Protein AF-A0A522LT23-F1 (afdb_monomer)

Nearest PDB structures (foldseek):
  8smn-assembly1_A  TM=6.274E-01  e=1.155E-09  Xenopus laevis
  8smp-assembly1_A  TM=6.011E-01  e=1.012E-08  Xenopus laevis
  4fix-assembly1_A  TM=5.332E-01  e=3.412E-05  Mycobacterium tuberculosis H37Rv
  6iwr-assembly2_D  TM=5.035E-01  e=6.750E-05  Homo sapiens
  6iwr-assembly3_F-2  TM=4.547E-01  e=3.863E-05  Homo sapiens

Sequence (312 aa):
MDQFDDSTHVCVVIFVARETLETLHQTVTAAVRAAPVGSSIDVLINGNPILADLAFNLLKDENNNKNISIKIWKITLGDKANAWNQHIHNIWSSDSLVFYIDGYVRLHQDAIRNLINTMDAAPDSLAGTGVPSVGRSAPILRNLLLTQGGIHGNLCCIRGVTLSEFRKRQIRLPLGIYRTDSTIGAILSFGLDPLKFSWNPKKFIAIAGNATWETNTKRWWNYDDVNGAIRRVMRQFRGQIENQAIKSHLEILKLAPEKIPPNVSGLIAEWVQRFPEKSNEFVGNNPFLRRAMNELLLEKDWSDAKLPPVLL

Structure (mmCIF, N/CA/C/O backbone):
data_AF-A0A522LT23-F1
#
_entry.id   AF-A0A522LT23-F1
#
loop_
_atom_site.group_PDB
_atom_site.id
_atom_site.type_symbol
_atom_site.label_atom_id
_atom_site.label_alt_id
_atom_site.label_comp_id
_atom_site.label_asym_id
_atom_site.label_entity_id
_atom_site.label_seq_id
_atom_site.pdbx_PDB_ins_code
_atom_site.Cartn_x
_atom_site.Cartn_y
_atom_site.Cartn_z
_atom_site.occupancy
_atom_site.B_iso_or_equiv
_atom_site.auth_seq_id
_atom_site.auth_comp_id
_atom_site.auth_asym_id
_atom_site.auth_atom_id
_atom_site.pdbx_PDB_model_num
ATOM 1 N N . MET A 1 1 ? -29.867 8.815 14.851 1.00 34.25 1 MET A N 1
ATOM 2 C CA . MET A 1 1 ? -29.051 7.870 15.643 1.00 34.25 1 MET A CA 1
ATOM 3 C C . MET A 1 1 ? -29.302 6.555 14.953 1.00 34.25 1 MET A C 1
ATOM 5 O O . MET A 1 1 ? -30.210 5.833 15.331 1.00 34.25 1 MET A O 1
ATOM 9 N N . ASP A 1 2 ? -28.633 6.389 13.816 1.00 37.97 2 ASP A N 1
ATOM 10 C CA . ASP A 1 2 ? -28.982 5.360 12.843 1.00 37.97 2 ASP A CA 1
ATOM 11 C C . ASP A 1 2 ? -28.110 4.148 13.124 1.00 37.97 2 ASP A C 1
ATOM 13 O O . ASP A 1 2 ? -26.890 4.267 13.263 1.00 37.97 2 ASP A O 1
ATOM 17 N N . GLN A 1 3 ? -28.783 3.017 13.308 1.00 34.16 3 GLN A N 1
ATOM 18 C CA . GLN A 1 3 ? -28.191 1.717 13.562 1.00 34.16 3 GLN A CA 1
ATOM 19 C C . GLN A 1 3 ? -27.283 1.359 12.385 1.00 34.16 3 GLN A C 1
ATOM 21 O O . GLN A 1 3 ? -27.755 1.113 11.278 1.00 34.16 3 GLN A O 1
ATOM 26 N N . PHE A 1 4 ? -25.974 1.354 12.631 1.00 43.53 4 PHE A N 1
ATOM 27 C CA . PHE A 1 4 ? -25.074 0.530 11.841 1.00 43.53 4 PHE A CA 1
ATOM 28 C C . PHE A 1 4 ? -25.528 -0.920 12.016 1.00 43.53 4 PHE A C 1
ATOM 30 O O . PHE A 1 4 ? -25.801 -1.338 13.141 1.00 43.53 4 PHE A O 1
ATOM 37 N N . ASP A 1 5 ? -25.644 -1.655 10.913 1.00 42.12 5 ASP A N 1
ATOM 38 C CA . ASP A 1 5 ? -25.833 -3.100 10.965 1.00 42.12 5 ASP A CA 1
ATOM 39 C C . ASP A 1 5 ? -24.656 -3.707 11.747 1.00 42.12 5 ASP A C 1
ATOM 41 O O . ASP A 1 5 ? -23.490 -3.438 11.435 1.00 42.12 5 ASP A O 1
ATOM 45 N N . ASP A 1 6 ? -24.973 -4.484 12.783 1.00 43.78 6 ASP A N 1
ATOM 46 C CA . ASP A 1 6 ? -24.075 -4.999 13.835 1.00 43.78 6 ASP A CA 1
ATOM 47 C C . ASP A 1 6 ? -23.007 -5.983 13.287 1.00 43.78 6 ASP A C 1
ATOM 49 O O . ASP A 1 6 ? -22.258 -6.604 14.037 1.00 43.78 6 ASP A O 1
ATOM 53 N N . SER A 1 7 ? -22.932 -6.153 11.961 1.00 50.56 7 SER A N 1
ATOM 54 C CA . SER A 1 7 ? -22.126 -7.156 11.258 1.00 50.56 7 SER A CA 1
ATOM 55 C C . SER A 1 7 ? -20.934 -6.611 10.460 1.00 50.56 7 SER A C 1
ATOM 57 O O . SER A 1 7 ? -20.137 -7.403 9.949 1.00 50.56 7 SER A O 1
ATOM 59 N N . THR A 1 8 ? -20.776 -5.289 10.299 1.00 64.12 8 THR A N 1
ATOM 60 C CA . THR A 1 8 ? -19.633 -4.740 9.536 1.00 64.12 8 THR A CA 1
ATOM 61 C C . THR A 1 8 ? -18.418 -4.538 10.438 1.00 64.12 8 THR A C 1
ATOM 63 O O . THR A 1 8 ? -18.148 -3.435 10.910 1.00 64.12 8 THR A O 1
ATOM 66 N N . HIS A 1 9 ? -17.650 -5.607 10.654 1.00 86.12 9 HIS A N 1
ATOM 67 C CA . HIS A 1 9 ? -16.344 -5.511 11.306 1.00 86.12 9 HIS A CA 1
ATOM 68 C C . HIS A 1 9 ? -15.337 -4.801 10.396 1.00 86.12 9 HIS A C 1
ATOM 70 O O . HIS A 1 9 ? -14.955 -5.317 9.341 1.00 86.12 9 HIS A O 1
ATOM 76 N N . VAL A 1 10 ? -14.917 -3.609 10.819 1.00 94.06 10 VAL A N 1
ATOM 77 C CA . VAL A 1 10 ? -13.926 -2.790 10.123 1.00 94.06 10 VAL A CA 1
ATOM 78 C C . VAL A 1 10 ? -12.578 -2.858 10.835 1.00 94.06 10 VAL A C 1
ATOM 80 O O . VAL A 1 10 ? -12.502 -2.743 12.058 1.00 94.06 10 VAL A O 1
ATOM 83 N N . CYS A 1 11 ? -11.505 -2.959 10.051 1.00 97.12 11 CYS A N 1
ATOM 84 C CA . CYS A 1 11 ? -10.135 -2.782 10.529 1.00 97.12 11 CYS A CA 1
ATOM 85 C C . CYS A 1 11 ? -9.496 -1.554 9.871 1.00 97.12 11 CYS A C 1
ATOM 87 O O . CYS A 1 11 ? -9.613 -1.366 8.658 1.00 97.12 11 CYS A O 1
ATOM 89 N N . VAL A 1 12 ? -8.807 -0.720 10.651 1.00 97.94 12 VAL A N 1
ATOM 90 C CA . VAL A 1 12 ? -7.966 0.374 10.149 1.00 97.94 12 VAL A CA 1
ATOM 91 C C . VAL A 1 12 ? -6.499 0.025 10.350 1.00 97.94 12 VAL A C 1
ATOM 93 O O . VAL A 1 12 ? -6.022 -0.109 11.470 1.00 97.94 12 VAL A O 1
ATOM 96 N N . VAL A 1 13 ? -5.762 -0.060 9.253 1.00 98.44 13 VAL A N 1
ATOM 97 C CA . VAL A 1 13 ? -4.342 -0.398 9.216 1.00 98.44 13 VAL A CA 1
ATOM 98 C C . VAL A 1 13 ? -3.527 0.868 9.031 1.00 98.44 13 VAL A C 1
ATOM 100 O O . VAL A 1 13 ? -3.718 1.618 8.068 1.00 98.44 13 VAL A O 1
ATOM 103 N N . ILE A 1 14 ? -2.581 1.084 9.936 1.00 98.12 14 ILE A N 1
ATOM 104 C CA . ILE A 1 14 ? -1.715 2.259 9.953 1.00 98.12 14 ILE A CA 1
ATOM 105 C C . ILE A 1 14 ? -0.279 1.803 9.704 1.00 98.12 14 ILE A C 1
ATOM 107 O O . ILE A 1 14 ? 0.316 1.127 10.542 1.00 98.12 14 ILE A O 1
ATOM 111 N N . PHE A 1 15 ? 0.298 2.181 8.560 1.00 97.44 15 PHE A N 1
ATOM 112 C CA . PHE A 1 15 ? 1.700 1.884 8.258 1.00 97.44 15 PHE A CA 1
ATOM 113 C C . PHE A 1 15 ? 2.629 2.939 8.848 1.00 97.44 15 PHE A C 1
ATOM 115 O O . PHE A 1 15 ? 2.575 4.104 8.460 1.00 97.44 15 PHE A O 1
ATOM 122 N N . VAL A 1 16 ? 3.538 2.519 9.724 1.00 95.19 16 VAL A N 1
ATOM 123 C CA . VAL A 1 16 ? 4.455 3.409 10.443 1.00 95.19 16 VAL A CA 1
ATOM 124 C C . VAL A 1 16 ? 5.880 2.895 10.284 1.00 95.19 16 VAL A C 1
ATOM 126 O O . VAL A 1 16 ? 6.131 1.697 10.367 1.00 95.19 16 VAL A O 1
ATOM 129 N N . ALA A 1 17 ? 6.844 3.782 10.073 1.00 91.25 17 ALA A N 1
ATOM 130 C CA . ALA A 1 17 ? 8.256 3.403 10.001 1.00 91.25 17 ALA A CA 1
ATOM 131 C C . ALA A 1 17 ? 9.183 4.414 10.679 1.00 91.25 17 ALA A C 1
ATOM 133 O O . ALA A 1 17 ? 10.194 4.035 11.275 1.00 91.25 17 ALA A O 1
ATOM 134 N N . ARG A 1 18 ? 8.899 5.714 10.537 1.00 90.19 18 ARG A N 1
ATOM 135 C CA . ARG A 1 18 ? 9.822 6.798 10.935 1.00 90.19 18 ARG A CA 1
ATOM 136 C C . ARG A 1 18 ? 9.112 8.023 11.503 1.00 90.19 18 ARG A C 1
ATOM 138 O O . ARG A 1 18 ? 9.748 9.052 11.715 1.00 90.19 18 ARG A O 1
ATOM 145 N N . GLU A 1 19 ? 7.805 7.938 11.680 1.00 92.06 19 GLU A N 1
ATOM 146 C CA . GLU A 1 19 ? 6.977 8.995 12.226 1.00 92.06 19 GLU A CA 1
ATOM 147 C C . GLU A 1 19 ? 7.346 9.257 13.690 1.00 92.06 19 GLU A C 1
ATOM 149 O O . GLU A 1 19 ? 7.757 8.354 14.421 1.00 92.06 19 GLU A O 1
ATOM 154 N N . THR A 1 20 ? 7.215 10.513 14.120 1.00 93.38 20 THR A N 1
ATOM 155 C CA . THR A 1 20 ? 7.390 10.866 15.533 1.00 93.38 20 THR A CA 1
ATOM 156 C C . THR A 1 20 ? 6.251 10.279 16.364 1.00 93.38 20 THR A C 1
ATOM 158 O O . THR A 1 20 ? 5.149 10.084 15.848 1.00 93.38 20 THR A O 1
ATOM 161 N N . LEU A 1 21 ? 6.478 10.064 17.664 1.00 94.56 21 LEU A N 1
ATOM 162 C CA . LEU A 1 21 ? 5.423 9.597 18.574 1.00 94.56 21 LEU A CA 1
ATOM 163 C C . LEU A 1 21 ? 4.208 10.528 18.581 1.00 94.56 21 LEU A C 1
ATOM 165 O O . LEU A 1 21 ? 3.079 10.056 18.586 1.00 94.56 21 LEU A O 1
ATOM 169 N N . GLU A 1 22 ? 4.427 11.841 18.497 1.00 94.50 22 GLU A N 1
ATOM 170 C CA . GLU A 1 22 ? 3.342 12.818 18.382 1.00 94.50 22 GLU A CA 1
ATOM 171 C C . GLU A 1 22 ? 2.519 12.613 17.100 1.00 94.50 22 GLU A C 1
ATOM 173 O O . GLU A 1 22 ? 1.290 12.587 17.144 1.00 94.50 22 GLU A O 1
ATOM 178 N N . THR A 1 23 ? 3.186 12.427 15.955 1.00 94.56 23 THR A N 1
ATOM 179 C CA . THR A 1 23 ? 2.509 12.198 14.668 1.00 94.56 23 THR A CA 1
ATOM 180 C C . THR A 1 23 ? 1.729 10.886 14.687 1.00 94.56 23 THR A C 1
ATOM 182 O O . THR A 1 23 ? 0.594 10.837 14.209 1.00 94.56 23 THR A O 1
ATOM 185 N N . LEU A 1 24 ? 2.313 9.838 15.274 1.00 94.88 24 LEU A N 1
ATOM 186 C CA . LEU A 1 24 ? 1.658 8.549 15.446 1.00 94.88 24 LEU A CA 1
ATOM 187 C C . LEU A 1 24 ? 0.417 8.671 16.337 1.00 94.88 24 LEU A C 1
ATOM 189 O O . LEU A 1 24 ? -0.663 8.262 15.923 1.00 94.88 24 LEU A O 1
ATOM 193 N N . HIS A 1 25 ? 0.548 9.290 17.511 1.00 95.56 25 HIS A N 1
ATOM 194 C CA . HIS A 1 25 ? -0.559 9.506 18.444 1.00 95.56 25 HIS A CA 1
ATOM 195 C C . HIS A 1 25 ? -1.710 10.281 17.787 1.00 95.56 25 HIS A C 1
ATOM 197 O O . HIS A 1 25 ? -2.867 9.875 17.874 1.00 95.56 25 HIS A O 1
ATOM 203 N N . GLN A 1 26 ? -1.408 11.359 17.053 1.00 95.75 26 GLN A N 1
ATOM 204 C CA . GLN A 1 26 ? -2.419 12.119 16.309 1.00 95.75 26 GLN A CA 1
ATOM 205 C C . GLN A 1 26 ? -3.118 11.275 15.235 1.00 95.75 26 GLN A C 1
ATOM 207 O O . GLN A 1 26 ? -4.328 11.402 15.046 1.00 95.75 26 GLN A O 1
ATOM 212 N N . THR A 1 27 ? -2.365 10.429 14.532 1.00 96.75 27 THR A N 1
ATOM 213 C CA . THR A 1 27 ? -2.887 9.541 13.484 1.00 96.75 27 THR A CA 1
ATOM 214 C C . THR A 1 27 ? -3.809 8.475 14.077 1.00 96.75 27 THR A C 1
ATOM 216 O O . THR A 1 27 ? -4.934 8.317 13.607 1.00 96.75 27 THR A O 1
ATOM 219 N N . VAL A 1 28 ? -3.387 7.814 15.161 1.00 96.25 28 VAL A N 1
ATOM 220 C CA . VAL A 1 28 ? -4.199 6.823 15.887 1.00 96.25 28 VAL A CA 1
ATOM 221 C C . VAL A 1 28 ? -5.448 7.477 16.470 1.00 96.25 28 VAL A C 1
ATOM 223 O O . VAL A 1 28 ? -6.550 7.003 16.215 1.00 96.25 28 VAL A O 1
ATOM 226 N N . THR A 1 29 ? -5.319 8.626 17.139 1.00 95.31 29 THR A N 1
ATOM 227 C CA . THR A 1 29 ? -6.466 9.382 17.668 1.00 95.31 29 THR A CA 1
ATOM 228 C C . THR A 1 29 ? -7.473 9.730 16.565 1.00 95.31 29 THR A C 1
ATOM 230 O O . THR A 1 29 ? -8.684 9.606 16.762 1.00 95.31 29 THR A O 1
ATOM 233 N N . ALA A 1 30 ? -7.003 10.172 15.394 1.00 96.56 30 ALA A N 1
ATOM 234 C CA . ALA A 1 30 ? -7.879 10.482 14.267 1.00 96.56 30 ALA A CA 1
ATOM 235 C C . ALA A 1 30 ? -8.577 9.227 13.714 1.00 96.56 30 ALA A C 1
ATOM 237 O O . ALA A 1 30 ? -9.769 9.278 13.416 1.00 96.56 30 ALA A O 1
ATOM 238 N N . ALA A 1 31 ? -7.865 8.099 13.627 1.00 96.50 31 ALA A N 1
ATOM 239 C CA . ALA A 1 31 ? -8.436 6.816 13.227 1.00 96.50 31 ALA A CA 1
ATOM 240 C C . ALA A 1 31 ? -9.500 6.321 14.221 1.00 96.50 31 ALA A C 1
ATOM 242 O O . ALA A 1 31 ? -10.602 5.989 13.796 1.00 96.50 31 ALA A O 1
ATOM 243 N N . VAL A 1 32 ? -9.224 6.371 15.531 1.00 94.81 32 VAL A N 1
ATOM 244 C CA . VAL A 1 32 ? -10.177 6.031 16.607 1.00 94.81 32 VAL A CA 1
ATOM 245 C C . VAL A 1 32 ? -11.452 6.869 16.505 1.00 94.81 32 VAL A C 1
ATOM 247 O O . VAL A 1 32 ? -12.549 6.346 16.650 1.00 94.81 32 VAL A O 1
ATOM 250 N N . ARG A 1 33 ? -11.335 8.174 16.231 1.00 94.44 33 ARG A N 1
ATOM 251 C CA . ARG A 1 33 ? -12.503 9.065 16.101 1.00 94.44 33 ARG A CA 1
ATOM 252 C C . ARG A 1 33 ? -13.328 8.814 14.841 1.00 94.44 33 ARG A C 1
ATOM 254 O O . ARG A 1 33 ? -14.526 9.085 14.853 1.00 94.44 33 ARG A O 1
ATOM 261 N N . ALA A 1 34 ? -12.684 8.390 13.756 1.00 95.75 34 ALA A N 1
ATOM 262 C CA . ALA A 1 34 ? -13.344 8.153 12.476 1.00 95.75 34 ALA A CA 1
ATOM 263 C C . ALA A 1 34 ? -13.963 6.750 12.376 1.00 95.75 34 ALA A C 1
ATOM 265 O O . ALA A 1 34 ? -14.920 6.557 11.625 1.00 95.75 34 ALA A O 1
ATOM 266 N N . ALA A 1 35 ? -13.408 5.768 13.089 1.00 94.50 35 ALA A N 1
ATOM 267 C CA . ALA A 1 35 ? -13.832 4.379 13.005 1.00 94.50 35 ALA A CA 1
ATOM 268 C C . ALA A 1 35 ? -15.153 4.129 13.766 1.00 94.50 35 ALA A C 1
ATOM 270 O O . ALA A 1 35 ? -15.359 4.687 14.847 1.00 94.50 35 ALA A O 1
ATOM 271 N N . PRO A 1 36 ? -16.056 3.282 13.235 1.00 93.06 36 PRO A N 1
ATOM 272 C CA . PRO A 1 36 ? -17.232 2.819 13.965 1.00 93.06 36 PRO A CA 1
ATOM 273 C C . PRO A 1 36 ? -16.869 2.081 15.262 1.00 93.06 36 PRO A C 1
ATOM 275 O O . PRO A 1 36 ? -15.797 1.483 15.378 1.00 93.06 36 PRO A O 1
ATOM 278 N N . VAL A 1 37 ? -17.797 2.060 16.221 1.00 90.38 37 VAL A N 1
ATOM 279 C CA . VAL A 1 37 ? -17.681 1.217 17.423 1.00 90.38 37 VAL A CA 1
ATOM 280 C C . VAL A 1 37 ? -17.586 -0.257 17.011 1.00 90.38 37 VAL A C 1
ATOM 282 O O . VAL A 1 37 ? -18.235 -0.677 16.059 1.00 90.38 37 VAL A O 1
ATOM 285 N N . GLY A 1 38 ? -16.758 -1.031 17.711 1.00 89.88 38 GLY A N 1
ATOM 286 C CA . GLY A 1 38 ? -16.473 -2.433 17.399 1.00 89.88 38 GLY A CA 1
ATOM 287 C C . GLY A 1 38 ? -15.368 -2.633 16.357 1.00 89.88 38 GLY A C 1
ATOM 288 O O . GLY A 1 38 ? -15.020 -3.775 16.061 1.00 89.88 38 GLY A O 1
ATOM 289 N N . SER A 1 39 ? -14.796 -1.550 15.817 1.00 93.00 39 SER A N 1
ATOM 290 C CA . SER A 1 39 ? -13.670 -1.629 14.880 1.00 93.00 39 SER A CA 1
ATOM 291 C C . SER A 1 39 ? -12.362 -2.020 15.572 1.00 93.00 39 SER A C 1
ATOM 293 O O . SER A 1 39 ? -12.180 -1.834 16.781 1.00 93.00 39 SER A O 1
ATOM 295 N N . SER A 1 40 ? -11.411 -2.500 14.774 1.00 94.75 40 SER A N 1
ATOM 296 C CA . SER A 1 40 ? -10.021 -2.692 15.185 1.00 94.75 40 SER A CA 1
ATOM 297 C C . SER A 1 40 ? -9.082 -1.704 14.488 1.00 94.75 40 SER A C 1
ATOM 299 O O . SER A 1 40 ? -9.367 -1.205 13.398 1.00 94.75 40 SER A O 1
ATOM 301 N N . ILE A 1 41 ? -7.960 -1.396 15.134 1.00 96.12 41 ILE A N 1
ATOM 302 C CA . ILE A 1 41 ? -6.873 -0.593 14.581 1.00 96.12 41 ILE A CA 1
ATOM 303 C C . ILE A 1 41 ? -5.584 -1.394 14.705 1.00 96.12 41 ILE A C 1
ATOM 305 O O . ILE A 1 41 ? -5.100 -1.630 15.811 1.00 96.12 41 ILE A O 1
ATOM 309 N N . ASP A 1 42 ? -5.014 -1.770 13.566 1.00 97.75 42 ASP A N 1
ATOM 310 C CA . ASP A 1 42 ? -3.722 -2.438 13.479 1.00 97.75 42 ASP A CA 1
ATOM 311 C C . ASP A 1 42 ? -2.632 -1.410 13.144 1.00 97.75 42 ASP A C 1
ATOM 313 O O . ASP A 1 42 ? -2.534 -0.891 12.028 1.00 97.75 42 ASP A O 1
ATOM 317 N N . VAL A 1 43 ? -1.778 -1.113 14.121 1.00 97.94 43 VAL A N 1
ATOM 318 C CA . VAL A 1 43 ? -0.628 -0.216 13.968 1.00 97.94 43 VAL A CA 1
ATOM 319 C C . VAL A 1 43 ? 0.603 -1.045 13.612 1.00 97.94 43 VAL A C 1
ATOM 321 O O . VAL A 1 43 ? 1.163 -1.733 14.462 1.00 97.94 43 VAL A O 1
ATOM 324 N N . LEU A 1 44 ? 1.040 -0.988 12.354 1.00 98.12 44 LEU A N 1
ATOM 325 C CA . LEU A 1 44 ? 2.165 -1.775 11.841 1.00 98.12 44 LEU A CA 1
ATOM 326 C C . LEU A 1 44 ? 3.449 -0.945 11.848 1.00 98.12 44 LEU A C 1
ATOM 328 O O . LEU A 1 44 ? 3.673 -0.122 10.956 1.00 98.12 44 LEU A O 1
ATOM 332 N N . ILE A 1 45 ? 4.314 -1.201 12.830 1.00 97.38 45 ILE A N 1
ATOM 333 C CA . ILE A 1 45 ? 5.629 -0.573 12.959 1.00 97.38 45 ILE A CA 1
ATOM 334 C C . ILE A 1 45 ? 6.670 -1.384 12.185 1.00 97.38 45 ILE A C 1
ATOM 336 O O . ILE A 1 45 ? 7.001 -2.523 12.519 1.00 97.38 45 ILE A O 1
ATOM 340 N N . ASN A 1 46 ? 7.203 -0.772 11.136 1.00 93.19 46 ASN A N 1
ATOM 341 C CA . ASN A 1 46 ? 7.940 -1.437 10.077 1.00 93.19 46 ASN A CA 1
ATOM 342 C C . ASN A 1 46 ? 9.443 -1.124 10.123 1.00 93.19 46 ASN A C 1
ATOM 344 O O . ASN A 1 46 ? 9.869 -0.019 9.774 1.00 93.19 46 ASN A O 1
ATOM 348 N N . GLY A 1 47 ? 10.255 -2.102 10.530 1.00 93.88 47 GLY A N 1
ATOM 349 C CA . GLY A 1 47 ? 11.717 -2.002 10.570 1.00 93.88 47 GLY A CA 1
ATOM 350 C C . GLY A 1 47 ? 12.270 -1.039 11.614 1.00 93.88 47 GLY A C 1
ATOM 351 O O . GLY A 1 47 ? 13.385 -0.544 11.456 1.00 93.88 47 GLY A O 1
ATOM 352 N N . ASN A 1 48 ? 11.491 -0.731 12.652 1.00 94.88 48 ASN A N 1
ATOM 353 C CA . ASN A 1 48 ? 11.881 0.208 13.697 1.00 94.88 48 ASN A CA 1
ATOM 354 C C . ASN A 1 48 ? 11.490 -0.325 15.088 1.00 94.88 48 ASN A C 1
ATOM 356 O O . ASN A 1 48 ? 10.440 0.047 15.613 1.00 94.88 48 ASN A O 1
ATOM 360 N N . PRO A 1 49 ? 12.306 -1.217 15.685 1.00 93.94 49 PRO A N 1
ATOM 361 C CA . PRO A 1 49 ? 11.978 -1.851 16.962 1.00 93.94 49 PRO A CA 1
ATOM 362 C C . PRO A 1 49 ? 11.875 -0.842 18.111 1.00 93.94 49 PRO A C 1
ATOM 364 O O . PRO A 1 49 ? 10.964 -0.947 18.921 1.00 93.94 49 PRO A O 1
ATOM 367 N N . ILE A 1 50 ? 12.734 0.185 18.127 1.00 95.75 50 ILE A N 1
ATOM 368 C CA . ILE A 1 50 ? 12.704 1.239 19.153 1.00 95.75 50 ILE A CA 1
ATOM 369 C C . ILE A 1 50 ? 11.376 2.001 19.094 1.00 95.75 50 ILE A C 1
ATOM 371 O O . ILE A 1 50 ? 10.732 2.210 20.119 1.00 95.75 50 ILE A O 1
ATOM 375 N N . LEU A 1 51 ? 10.938 2.396 17.892 1.00 94.94 51 LEU A N 1
ATOM 376 C CA . LEU A 1 51 ? 9.637 3.043 17.726 1.00 94.94 51 LEU A CA 1
ATOM 377 C C . LEU A 1 51 ? 8.489 2.116 18.134 1.00 94.94 51 LEU A C 1
ATOM 379 O O . LEU A 1 51 ? 7.505 2.607 18.672 1.00 94.94 51 LEU A O 1
ATOM 383 N N . ALA A 1 52 ? 8.611 0.805 17.911 1.00 96.00 52 ALA A N 1
ATOM 384 C CA . ALA A 1 52 ? 7.579 -0.154 18.288 1.00 96.00 52 ALA A CA 1
ATOM 385 C C . ALA A 1 52 ? 7.387 -0.217 19.808 1.00 96.00 52 ALA A C 1
ATOM 387 O O . ALA A 1 52 ? 6.260 -0.097 20.285 1.00 96.00 52 ALA A O 1
ATOM 388 N N . ASP A 1 53 ? 8.483 -0.292 20.564 1.00 95.62 53 ASP A N 1
ATOM 389 C CA . ASP A 1 53 ? 8.436 -0.323 22.028 1.00 95.62 53 ASP A CA 1
ATOM 390 C C . ASP A 1 53 ? 7.916 1.008 22.606 1.00 95.62 53 ASP A C 1
ATOM 392 O O . ASP A 1 53 ? 7.139 1.032 23.566 1.00 95.62 53 ASP A O 1
ATOM 396 N N . LEU A 1 54 ? 8.300 2.140 22.007 1.00 95.88 54 LEU A N 1
ATOM 397 C CA . LEU A 1 54 ? 7.797 3.457 22.405 1.00 95.88 54 LEU A CA 1
ATOM 398 C C . LEU A 1 54 ? 6.308 3.639 22.067 1.00 95.88 54 LEU A C 1
ATOM 400 O O . LEU A 1 54 ? 5.558 4.164 22.888 1.00 95.88 54 LEU A O 1
ATOM 404 N N . ALA A 1 55 ? 5.870 3.189 20.888 1.00 95.19 55 ALA A N 1
ATOM 405 C CA . ALA A 1 55 ? 4.471 3.233 20.468 1.00 95.19 55 ALA A CA 1
ATOM 406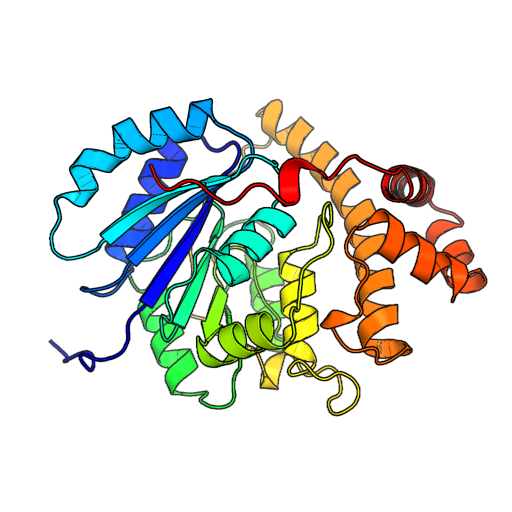 C C . ALA A 1 55 ? 3.587 2.375 21.379 1.00 95.19 55 ALA A C 1
ATOM 408 O O . ALA A 1 55 ? 2.519 2.825 21.787 1.00 95.19 55 ALA A O 1
ATOM 409 N N . PHE A 1 56 ? 4.054 1.179 21.748 1.00 95.12 56 PHE A N 1
ATOM 410 C CA . PHE A 1 56 ? 3.367 0.319 22.707 1.00 95.12 56 PHE A CA 1
ATOM 411 C C . PHE A 1 56 ? 3.162 1.019 24.049 1.00 95.12 56 PHE A C 1
ATOM 413 O O . PHE A 1 56 ? 2.045 1.090 24.552 1.00 95.12 56 PHE A O 1
ATOM 420 N N . ASN A 1 57 ? 4.217 1.620 24.598 1.00 94.25 57 ASN A N 1
ATOM 421 C CA . ASN A 1 57 ? 4.114 2.331 25.869 1.00 94.25 57 ASN A CA 1
ATOM 422 C C . ASN A 1 57 ? 3.197 3.556 25.822 1.00 94.25 57 ASN A C 1
ATOM 424 O O . ASN A 1 57 ? 2.575 3.863 26.834 1.00 94.25 57 ASN A O 1
ATOM 428 N N . LEU A 1 58 ? 3.120 4.233 24.677 1.00 92.38 58 LEU A N 1
ATOM 429 C CA . LEU A 1 58 ? 2.251 5.388 24.469 1.00 92.38 58 LEU A CA 1
ATOM 430 C C . LEU A 1 58 ? 0.770 4.991 24.372 1.00 92.38 58 LEU A C 1
ATOM 432 O O . LEU A 1 58 ? -0.075 5.651 24.962 1.00 92.38 58 LEU A O 1
ATOM 436 N N . LEU A 1 59 ? 0.462 3.932 23.620 1.00 91.94 59 LEU A N 1
ATOM 437 C CA . LEU A 1 59 ? -0.909 3.597 23.215 1.00 91.94 59 LEU A CA 1
ATOM 438 C C . LEU A 1 59 ? -1.559 2.497 24.072 1.00 91.94 59 LEU A C 1
ATOM 440 O O . LEU A 1 59 ? -2.764 2.277 23.963 1.00 91.94 59 LEU A O 1
ATOM 444 N N . LYS A 1 60 ? -0.802 1.804 24.935 1.00 86.31 60 LYS A N 1
ATOM 445 C CA . LYS A 1 60 ? -1.336 0.728 25.796 1.00 86.31 60 LYS A CA 1
ATOM 446 C C . LYS A 1 60 ? -2.520 1.177 26.657 1.00 86.31 60 LYS A C 1
ATOM 448 O O . LYS A 1 60 ? -3.452 0.402 26.853 1.00 86.31 60 LYS A O 1
ATOM 453 N N . ASP A 1 61 ? -2.508 2.425 27.125 1.00 80.12 61 ASP A N 1
ATOM 454 C CA . ASP A 1 61 ? -3.557 2.954 27.999 1.00 80.12 61 ASP A CA 1
ATOM 455 C C . ASP A 1 61 ? -4.816 3.345 27.207 1.00 80.12 61 ASP A C 1
ATOM 457 O O . ASP A 1 61 ? -5.927 3.250 27.733 1.00 80.12 61 ASP A O 1
ATOM 461 N N . GLU A 1 62 ? -4.670 3.705 25.925 1.00 76.31 62 GLU A N 1
ATOM 462 C CA . GLU A 1 62 ? -5.792 3.981 25.013 1.00 76.31 62 GLU A CA 1
ATOM 463 C C . GLU A 1 62 ? -6.596 2.716 24.686 1.00 76.31 62 GLU A C 1
ATOM 465 O O . GLU A 1 62 ? -7.803 2.790 24.448 1.00 76.31 62 GLU A O 1
ATOM 470 N N . ASN A 1 63 ? -5.956 1.545 24.753 1.00 68.81 63 ASN A N 1
ATOM 471 C CA . ASN A 1 63 ? -6.592 0.249 24.514 1.00 68.81 63 ASN A CA 1
ATOM 472 C C . ASN A 1 63 ? -7.598 -0.153 25.615 1.00 68.81 63 ASN A C 1
ATOM 474 O O . ASN A 1 63 ? -8.342 -1.118 25.460 1.00 68.81 63 ASN A O 1
ATOM 478 N N . ASN A 1 64 ? -7.671 0.597 26.724 1.00 62.81 64 ASN A N 1
ATOM 479 C CA . ASN A 1 64 ? -8.698 0.405 27.755 1.00 62.81 64 ASN A CA 1
ATOM 480 C C . ASN A 1 64 ? -10.081 0.934 27.334 1.00 62.81 64 ASN A C 1
ATOM 482 O O . ASN A 1 64 ? -11.074 0.738 28.044 1.00 62.81 64 ASN A O 1
ATOM 486 N N . ASN A 1 65 ? -10.170 1.617 26.191 1.00 63.47 65 ASN A N 1
ATOM 487 C CA . ASN A 1 65 ? -11.427 2.098 25.649 1.00 63.47 65 ASN A CA 1
ATOM 488 C C . ASN A 1 65 ? -12.196 0.934 24.998 1.00 63.47 65 ASN A C 1
ATOM 490 O O . ASN A 1 65 ? -11.867 0.499 23.900 1.00 63.47 65 ASN A O 1
ATOM 494 N N . LYS A 1 66 ? -13.246 0.434 25.666 1.00 66.88 66 LYS A N 1
ATOM 495 C CA . LYS A 1 66 ? -14.002 -0.778 25.270 1.00 66.88 66 LYS A CA 1
ATOM 496 C C . LYS A 1 66 ? -14.619 -0.748 23.861 1.00 66.88 66 LYS A C 1
ATOM 498 O O . LYS A 1 66 ? -15.127 -1.768 23.409 1.00 66.88 66 LYS A O 1
ATOM 503 N N . ASN A 1 67 ? -14.607 0.399 23.187 1.00 83.94 67 ASN A N 1
ATOM 504 C CA . ASN A 1 67 ? -15.298 0.600 21.919 1.00 83.94 67 ASN A CA 1
ATOM 505 C C . ASN A 1 67 ? -14.449 0.272 20.684 1.00 83.94 67 ASN A C 1
ATOM 507 O O . ASN A 1 67 ? -15.032 0.014 19.637 1.00 83.94 67 ASN A O 1
ATOM 511 N N . ILE A 1 68 ? -13.114 0.313 20.767 1.00 89.44 68 ILE A N 1
ATOM 512 C CA . ILE A 1 68 ? -12.203 0.054 19.638 1.00 89.44 68 ILE A CA 1
ATOM 513 C C . ILE A 1 68 ? -10.981 -0.698 20.162 1.00 89.44 68 ILE A C 1
ATOM 515 O O . ILE A 1 68 ? -10.394 -0.297 21.161 1.00 89.44 68 ILE A O 1
ATOM 519 N N . SER A 1 69 ? -10.575 -1.765 19.471 1.00 92.38 69 SER A N 1
ATOM 520 C CA . SER A 1 69 ? -9.358 -2.513 19.813 1.00 92.38 69 SER A CA 1
ATOM 521 C C . SER A 1 69 ? -8.155 -1.941 19.071 1.00 92.38 69 SER A C 1
ATOM 523 O O . SER A 1 69 ? -8.181 -1.862 17.846 1.00 92.38 69 SER A O 1
ATOM 525 N N . ILE A 1 70 ? -7.091 -1.584 19.790 1.00 94.81 70 ILE A N 1
ATOM 526 C CA . ILE A 1 70 ? -5.824 -1.143 19.197 1.00 94.81 70 ILE A CA 1
ATOM 527 C C . ILE A 1 70 ? -4.790 -2.255 19.380 1.00 94.81 70 ILE A C 1
ATOM 529 O O . ILE A 1 70 ? -4.539 -2.711 20.495 1.00 94.81 70 ILE A O 1
ATOM 533 N N . LYS A 1 71 ? -4.180 -2.692 18.279 1.00 95.50 71 LYS A N 1
ATOM 534 C CA . LYS A 1 71 ? -3.143 -3.727 18.244 1.00 95.50 71 LYS A CA 1
ATOM 535 C C . LYS A 1 71 ? -1.887 -3.163 17.605 1.00 95.50 71 LYS A C 1
ATOM 537 O O . LYS A 1 71 ? -1.951 -2.492 16.576 1.00 95.50 71 LYS A O 1
ATOM 542 N N . ILE A 1 72 ? -0.738 -3.443 18.206 1.00 97.12 72 ILE A N 1
ATOM 543 C CA . ILE A 1 72 ? 0.542 -2.899 17.754 1.00 97.12 72 ILE A CA 1
ATOM 544 C C . ILE A 1 72 ? 1.407 -4.052 17.283 1.00 97.12 72 ILE A C 1
ATOM 546 O O . ILE A 1 72 ? 1.759 -4.945 18.047 1.00 97.12 72 ILE A O 1
ATOM 550 N N . TRP A 1 73 ? 1.751 -4.019 16.005 1.00 98.06 73 TRP A N 1
ATOM 551 C CA . TRP A 1 73 ? 2.505 -5.065 15.341 1.00 98.06 73 TRP A CA 1
ATOM 552 C C . TRP A 1 73 ? 3.902 -4.570 15.010 1.00 98.06 73 TRP A C 1
ATOM 554 O O . TRP A 1 73 ? 4.082 -3.572 14.311 1.00 98.06 73 TRP A O 1
ATOM 564 N N . LYS A 1 74 ? 4.907 -5.306 15.470 1.00 97.81 74 LYS A N 1
ATOM 565 C CA . LYS A 1 74 ? 6.306 -5.110 15.105 1.00 97.81 74 LYS A CA 1
ATOM 566 C C . LYS A 1 74 ? 6.662 -6.005 13.921 1.00 97.81 74 LYS A C 1
ATOM 568 O O . LYS A 1 74 ? 6.529 -7.224 13.997 1.00 97.81 74 LYS A O 1
ATOM 573 N N . ILE A 1 75 ? 7.164 -5.400 12.846 1.00 97.19 75 ILE A N 1
ATOM 574 C CA . ILE A 1 75 ? 7.677 -6.090 11.656 1.00 97.19 75 ILE A CA 1
ATOM 575 C C . ILE A 1 75 ? 9.182 -5.836 11.557 1.00 97.19 75 ILE A C 1
ATOM 577 O O . ILE A 1 75 ? 9.613 -4.684 11.525 1.00 97.19 75 ILE A O 1
ATOM 581 N N . THR A 1 76 ? 9.982 -6.905 11.499 1.00 96.25 76 THR A N 1
ATOM 582 C CA . THR A 1 76 ? 11.453 -6.815 11.529 1.00 96.25 76 THR A CA 1
ATOM 583 C C . THR A 1 76 ? 12.030 -6.115 10.301 1.00 96.25 76 THR A C 1
ATOM 585 O O . THR A 1 76 ? 12.831 -5.193 10.435 1.00 96.25 76 THR A O 1
ATOM 588 N N . LEU A 1 77 ? 11.617 -6.522 9.099 1.00 94.50 77 LEU A N 1
ATOM 589 C CA . LEU A 1 77 ? 12.127 -5.946 7.857 1.00 94.50 77 LEU A CA 1
ATOM 590 C C . LEU A 1 77 ? 11.405 -4.643 7.514 1.00 94.50 77 LEU A C 1
ATOM 592 O O . LEU A 1 77 ? 10.229 -4.686 7.159 1.00 94.50 77 LEU A O 1
ATOM 596 N N . GLY A 1 78 ? 12.148 -3.533 7.496 1.00 93.38 78 GLY A N 1
ATOM 597 C CA . GLY A 1 78 ? 11.680 -2.206 7.087 1.00 93.38 78 GLY A CA 1
ATOM 598 C C . GLY A 1 78 ? 11.427 -2.062 5.587 1.00 93.38 78 GLY A C 1
ATOM 599 O O . GLY A 1 78 ? 12.270 -1.536 4.860 1.00 93.38 78 GLY A O 1
ATOM 600 N N . ASP A 1 79 ? 10.249 -2.474 5.128 1.00 94.81 79 ASP A N 1
ATOM 601 C CA . ASP A 1 79 ? 9.804 -2.333 3.737 1.00 94.81 79 ASP A CA 1
ATOM 602 C C . ASP A 1 79 ? 8.273 -2.226 3.656 1.00 94.81 79 ASP A C 1
ATOM 604 O O . ASP A 1 79 ? 7.559 -3.032 4.253 1.00 94.81 79 ASP A O 1
ATOM 608 N N . LYS A 1 80 ? 7.722 -1.204 2.982 1.00 94.56 80 LYS A N 1
ATOM 609 C CA . LYS A 1 80 ? 6.256 -0.986 2.969 1.00 94.56 80 LYS A CA 1
ATOM 610 C C . LYS A 1 80 ? 5.535 -2.126 2.240 1.00 94.56 80 LYS A C 1
ATOM 612 O O . LYS A 1 80 ? 4.437 -2.497 2.640 1.00 94.56 80 LYS A O 1
ATOM 617 N N . ALA A 1 81 ? 6.156 -2.709 1.213 1.00 96.81 81 ALA A N 1
ATOM 618 C CA . ALA A 1 81 ? 5.592 -3.843 0.487 1.00 96.81 81 ALA A CA 1
ATOM 619 C C . ALA A 1 81 ? 5.515 -5.080 1.388 1.00 96.81 81 ALA A C 1
ATOM 621 O O . ALA A 1 81 ? 4.481 -5.746 1.439 1.00 96.81 81 ALA A O 1
ATOM 622 N N . ASN A 1 82 ? 6.570 -5.326 2.169 1.00 97.88 82 ASN A N 1
ATOM 623 C CA . ASN A 1 82 ? 6.561 -6.329 3.223 1.00 97.88 82 ASN A CA 1
ATOM 624 C C . ASN A 1 82 ? 5.456 -6.059 4.250 1.00 97.88 82 ASN A C 1
ATOM 626 O O . ASN A 1 82 ? 4.705 -6.972 4.552 1.00 97.88 82 ASN A O 1
ATOM 630 N N . ALA A 1 83 ? 5.289 -4.827 4.740 1.00 97.75 83 ALA A N 1
ATOM 631 C CA . ALA A 1 83 ? 4.230 -4.516 5.705 1.00 97.75 83 ALA A CA 1
ATOM 632 C C . ALA A 1 83 ? 2.821 -4.834 5.170 1.00 97.75 83 ALA A C 1
ATOM 634 O O . ALA A 1 83 ? 2.020 -5.448 5.872 1.00 97.75 83 ALA A O 1
ATOM 635 N N . TRP A 1 84 ? 2.546 -4.504 3.905 1.00 98.06 84 TRP A N 1
ATOM 636 C CA . TRP A 1 84 ? 1.330 -4.932 3.206 1.00 98.06 84 TRP A CA 1
ATOM 637 C C . TRP A 1 84 ? 1.199 -6.460 3.155 1.00 98.06 84 TRP A C 1
ATOM 639 O O . TRP A 1 84 ? 0.151 -7.002 3.504 1.00 98.06 84 TRP A O 1
ATOM 649 N N . ASN A 1 85 ? 2.261 -7.164 2.753 1.00 98.38 85 ASN A N 1
ATOM 650 C CA . ASN A 1 85 ? 2.262 -8.624 2.674 1.00 98.38 85 ASN A CA 1
ATOM 651 C C . ASN A 1 85 ? 2.020 -9.268 4.053 1.00 98.38 85 ASN A C 1
ATOM 653 O O . ASN A 1 85 ? 1.195 -10.170 4.165 1.00 98.38 85 ASN A O 1
ATOM 657 N N . GLN A 1 86 ? 2.688 -8.791 5.105 1.00 98.25 86 GLN A N 1
ATOM 658 C CA . GLN A 1 86 ? 2.518 -9.268 6.481 1.00 98.25 86 GLN A CA 1
ATOM 659 C C . GLN A 1 86 ? 1.091 -9.032 6.969 1.00 98.25 86 GLN A C 1
ATOM 661 O O . GLN A 1 86 ? 0.475 -9.943 7.518 1.00 98.25 86 GLN A O 1
ATOM 666 N N . HIS A 1 87 ? 0.532 -7.850 6.696 1.00 98.31 87 HIS A N 1
ATOM 667 C CA . HIS A 1 87 ? -0.854 -7.571 7.034 1.00 98.31 87 HIS A CA 1
ATOM 668 C C . HIS A 1 87 ? -1.805 -8.577 6.375 1.00 98.31 87 HIS A C 1
ATOM 670 O O . HIS A 1 87 ? -2.529 -9.301 7.051 1.00 98.31 87 HIS A O 1
ATOM 676 N N . ILE A 1 88 ? -1.782 -8.647 5.042 1.00 98.00 88 ILE A N 1
ATOM 677 C CA . ILE A 1 88 ? -2.727 -9.456 4.264 1.00 98.00 88 ILE A CA 1
ATOM 678 C C . ILE A 1 88 ? -2.601 -10.944 4.607 1.00 98.00 88 ILE A C 1
ATOM 680 O O . ILE A 1 88 ? -3.609 -11.638 4.749 1.00 98.00 88 ILE A O 1
ATOM 684 N N . HIS A 1 89 ? -1.376 -11.454 4.725 1.00 98.00 89 HIS A N 1
ATOM 685 C CA . HIS A 1 89 ? -1.139 -12.895 4.810 1.00 98.00 89 HIS A CA 1
ATOM 686 C C . HIS A 1 89 ? -1.065 -13.425 6.241 1.00 98.00 89 HIS A C 1
ATOM 688 O O . HIS A 1 89 ? -1.440 -14.576 6.441 1.00 98.00 89 HIS A O 1
ATOM 694 N N . ASN A 1 90 ? -0.654 -12.607 7.217 1.00 97.56 90 ASN A N 1
ATOM 695 C CA . ASN A 1 90 ? -0.348 -13.078 8.574 1.00 97.56 90 ASN A CA 1
ATOM 696 C C . ASN A 1 90 ? -1.133 -12.374 9.697 1.00 97.56 90 ASN A C 1
ATOM 698 O O . ASN A 1 90 ? -1.271 -12.965 10.762 1.00 97.56 90 ASN A O 1
ATOM 702 N N . ILE A 1 91 ? -1.638 -11.150 9.491 1.00 97.56 91 ILE A N 1
ATOM 703 C CA . ILE A 1 91 ? -2.301 -10.363 10.556 1.00 97.56 91 ILE A CA 1
ATOM 704 C C . ILE A 1 91 ? -3.818 -10.313 10.370 1.00 97.56 91 ILE A C 1
ATOM 706 O O . ILE A 1 91 ? -4.560 -10.556 11.316 1.00 97.56 91 ILE A O 1
ATOM 710 N N . TRP A 1 92 ? -4.284 -10.016 9.154 1.00 96.62 92 TRP A N 1
ATOM 711 C CA . TRP A 1 92 ? -5.694 -9.752 8.871 1.00 96.62 92 TRP A CA 1
ATOM 712 C C . TRP A 1 92 ? -6.608 -10.897 9.340 1.00 96.62 92 TRP A C 1
ATOM 714 O O . TRP A 1 92 ? -6.435 -12.058 8.945 1.00 96.62 92 TRP A O 1
ATOM 724 N N . SER A 1 93 ? -7.612 -10.559 10.150 1.00 87.12 93 SER A N 1
ATOM 725 C CA . SER A 1 93 ? -8.469 -11.503 10.874 1.00 87.12 93 SER A CA 1
ATOM 726 C C . SER A 1 93 ? -9.915 -11.504 10.373 1.00 87.12 93 SER A C 1
ATOM 728 O O . SER A 1 93 ? -10.850 -11.478 11.164 1.00 87.12 93 SER A O 1
ATOM 730 N N . SER A 1 94 ? -10.104 -11.584 9.052 1.00 88.06 94 SER A N 1
ATOM 731 C CA . SER A 1 94 ? -11.406 -11.749 8.371 1.00 88.06 94 SER A CA 1
ATOM 732 C C . SER A 1 94 ? -12.379 -10.563 8.409 1.00 88.06 94 SER A C 1
ATOM 734 O O . SER A 1 94 ? -13.534 -10.721 8.021 1.00 88.06 94 SER A O 1
ATOM 736 N N . ASP A 1 95 ? -11.910 -9.368 8.779 1.00 92.25 95 ASP A N 1
ATOM 737 C CA . ASP A 1 95 ? -12.698 -8.130 8.715 1.00 92.25 95 ASP A CA 1
ATOM 738 C C . ASP A 1 95 ? -13.326 -7.925 7.328 1.00 92.25 95 ASP A C 1
ATOM 740 O O . ASP A 1 95 ? -12.692 -8.181 6.294 1.00 92.25 95 ASP A O 1
ATOM 744 N N . SER A 1 96 ? -14.574 -7.453 7.303 1.00 92.44 96 SER A N 1
ATOM 745 C CA . SER A 1 96 ? -15.371 -7.338 6.077 1.00 92.44 96 SER A CA 1
ATOM 746 C C . SER A 1 96 ? -14.890 -6.199 5.179 1.00 92.44 96 SER A C 1
ATOM 748 O O . SER A 1 96 ? -14.982 -6.291 3.949 1.00 92.44 96 SER A O 1
ATOM 750 N N . LEU A 1 97 ? -14.311 -5.156 5.776 1.00 96.81 97 LEU A N 1
ATOM 751 C CA . LEU A 1 97 ? -13.695 -4.035 5.079 1.00 96.81 97 LEU A CA 1
ATOM 752 C C . LEU A 1 97 ? -12.463 -3.548 5.849 1.00 96.81 97 LEU A C 1
ATOM 754 O O . LEU A 1 97 ? -12.541 -3.231 7.034 1.00 96.81 97 LEU A O 1
ATOM 758 N N . VAL A 1 98 ? -11.326 -3.460 5.161 1.00 98.31 98 VAL A N 1
ATOM 759 C CA . VAL A 1 98 ? -10.055 -3.041 5.765 1.00 98.31 98 VAL A CA 1
ATOM 760 C C . VAL A 1 98 ? -9.588 -1.742 5.139 1.00 98.31 98 VAL A C 1
ATOM 762 O O . VAL A 1 98 ? -9.493 -1.651 3.918 1.00 98.31 98 VAL A O 1
ATOM 765 N N . PHE A 1 99 ? -9.277 -0.753 5.967 1.00 98.44 99 PHE A N 1
ATOM 766 C CA . PHE A 1 99 ? -8.796 0.567 5.582 1.00 98.44 99 PHE A CA 1
ATOM 767 C C . PHE A 1 99 ? -7.283 0.630 5.742 1.00 98.44 99 PHE A C 1
ATOM 769 O O . PHE A 1 99 ? -6.746 0.095 6.700 1.00 98.44 99 PHE A O 1
ATOM 776 N N . TYR A 1 100 ? -6.598 1.322 4.840 1.00 98.38 100 TYR A N 1
ATOM 777 C CA . TYR A 1 100 ? -5.153 1.502 4.872 1.00 98.38 100 TYR A CA 1
ATOM 778 C C . TYR A 1 100 ? -4.813 2.983 4.808 1.00 98.38 100 TYR A C 1
ATOM 780 O O . TYR A 1 100 ? -5.275 3.702 3.913 1.00 98.38 100 TYR A O 1
ATOM 788 N N . ILE A 1 101 ? -3.989 3.421 5.758 1.00 97.62 101 ILE A N 1
ATOM 789 C CA . ILE A 1 101 ? -3.499 4.793 5.855 1.00 97.62 101 ILE A CA 1
ATOM 790 C C . ILE A 1 101 ? -1.996 4.815 6.163 1.00 97.62 101 ILE A C 1
ATOM 792 O O . ILE A 1 101 ? -1.443 3.902 6.780 1.00 97.62 101 ILE A O 1
ATOM 796 N N . ASP A 1 102 ? -1.326 5.887 5.744 1.00 95.75 102 ASP A N 1
ATOM 797 C CA . ASP A 1 102 ? 0.050 6.165 6.160 1.00 95.75 102 ASP A CA 1
ATOM 798 C C . ASP A 1 102 ? 0.072 6.730 7.595 1.00 95.75 102 ASP A C 1
ATOM 800 O O . ASP A 1 102 ? -0.831 7.462 7.998 1.00 95.75 102 ASP A O 1
ATOM 804 N N . GLY A 1 103 ? 1.146 6.479 8.349 1.00 94.88 103 GLY A N 1
ATOM 805 C CA . GLY A 1 103 ? 1.303 6.844 9.768 1.00 94.88 103 GLY A CA 1
ATOM 806 C C . GLY A 1 103 ? 1.347 8.341 10.097 1.00 94.88 103 GLY A C 1
ATOM 807 O O . GLY A 1 103 ? 1.589 8.709 11.243 1.00 94.88 103 GLY A O 1
ATOM 808 N N . TYR A 1 104 ? 1.140 9.202 9.101 1.00 93.94 104 TYR A N 1
ATOM 809 C CA . TYR A 1 104 ? 1.055 10.659 9.226 1.00 93.94 104 TYR A CA 1
ATOM 810 C C . TYR A 1 104 ? -0.301 11.226 8.773 1.00 93.94 104 TYR A C 1
ATOM 812 O O . TYR A 1 104 ? -0.462 12.448 8.666 1.00 93.94 104 TYR A O 1
ATOM 820 N N . VAL A 1 105 ? -1.250 10.353 8.427 1.00 95.12 105 VAL A N 1
ATOM 821 C CA . VAL A 1 105 ? -2.582 10.717 7.943 1.00 95.12 105 VAL A CA 1
ATOM 822 C C . VAL A 1 105 ? -3.513 10.961 9.120 1.00 95.12 105 VAL A C 1
ATOM 824 O O . VAL A 1 105 ? -3.707 10.097 9.966 1.00 95.12 105 VAL A O 1
ATOM 827 N N . ARG A 1 106 ? -4.183 12.113 9.127 1.00 96.62 106 ARG A N 1
ATOM 828 C CA . ARG A 1 106 ? -5.263 12.405 10.073 1.00 96.62 106 ARG A CA 1
ATOM 829 C C . ARG A 1 106 ? -6.597 12.376 9.349 1.00 96.62 106 ARG A C 1
ATOM 831 O O . ARG A 1 106 ? -6.930 13.307 8.620 1.00 96.62 106 ARG A O 1
ATOM 838 N N . LEU A 1 107 ? -7.345 11.293 9.517 1.00 97.50 107 LEU A N 1
ATOM 839 C CA . LEU A 1 107 ? -8.661 11.146 8.902 1.00 97.50 107 LEU A CA 1
ATOM 840 C C . LEU A 1 107 ? -9.628 12.218 9.405 1.00 97.50 107 LEU A C 1
ATOM 842 O O . LEU A 1 107 ? -9.639 12.553 10.589 1.00 97.50 107 LEU A O 1
ATOM 846 N N . HIS A 1 108 ? -10.465 12.732 8.504 1.00 97.44 108 HIS A N 1
ATOM 847 C CA . HIS A 1 108 ? -11.655 13.452 8.942 1.00 97.44 108 HIS A CA 1
ATOM 848 C C . HIS A 1 108 ? -12.605 12.471 9.640 1.00 97.44 108 HIS A C 1
ATOM 850 O O . HIS A 1 108 ? -12.669 11.295 9.278 1.00 97.44 108 HIS A O 1
ATOM 856 N N . GLN A 1 109 ? -13.361 12.955 10.625 1.00 95.88 109 GLN A N 1
ATOM 857 C CA . GLN A 1 109 ? -14.232 12.111 11.451 1.00 95.88 109 GLN A CA 1
ATOM 858 C C . GLN A 1 109 ? -15.274 11.334 10.626 1.00 95.88 109 GLN A C 1
ATOM 860 O O . GLN A 1 109 ? -15.651 10.225 10.980 1.00 95.88 109 GLN A O 1
ATOM 865 N N . ASP A 1 110 ? -15.735 11.894 9.511 1.00 96.62 110 ASP A N 1
ATOM 866 C CA . ASP A 1 110 ? -16.713 11.277 8.619 1.00 96.62 110 ASP A CA 1
ATOM 867 C C . ASP A 1 110 ? -16.082 10.438 7.495 1.00 96.62 110 ASP A C 1
ATOM 869 O O . ASP A 1 110 ? -16.809 9.789 6.744 1.00 96.62 110 ASP A O 1
ATOM 873 N N . ALA A 1 111 ? -14.750 10.407 7.374 1.00 97.81 111 ALA A N 1
ATOM 874 C CA . ALA A 1 111 ? -14.062 9.827 6.224 1.00 97.81 111 ALA A CA 1
ATOM 875 C C . ALA A 1 111 ? -14.323 8.324 6.054 1.00 97.81 111 ALA A C 1
ATOM 877 O O . ALA A 1 111 ? -14.627 7.880 4.946 1.00 97.81 111 ALA A O 1
ATOM 878 N N . ILE A 1 112 ? -14.242 7.548 7.142 1.00 97.44 112 ILE A N 1
ATOM 879 C CA . ILE A 1 112 ? -14.489 6.099 7.108 1.00 97.44 112 ILE A CA 1
ATOM 880 C C . ILE A 1 112 ? -15.951 5.828 6.761 1.00 97.44 112 ILE A C 1
ATOM 882 O O . ILE A 1 112 ? -16.217 5.097 5.812 1.00 97.44 112 ILE A O 1
ATOM 886 N N . ARG A 1 113 ? -16.899 6.481 7.444 1.00 96.94 113 ARG A N 1
ATOM 887 C CA . ARG A 1 113 ? -18.336 6.337 7.161 1.00 96.94 113 ARG A CA 1
ATOM 888 C C . ARG A 1 113 ? -18.684 6.684 5.711 1.00 96.94 113 ARG A C 1
ATOM 890 O O . ARG A 1 113 ? -19.416 5.945 5.065 1.00 96.94 113 ARG A O 1
ATOM 897 N N . ASN A 1 114 ? -18.144 7.780 5.181 1.00 97.75 114 ASN A N 1
ATOM 898 C CA . ASN A 1 114 ? -18.372 8.183 3.793 1.00 97.75 114 ASN A CA 1
ATOM 899 C C . ASN A 1 114 ? -17.872 7.120 2.803 1.00 97.75 114 ASN A C 1
ATOM 901 O O . ASN A 1 114 ? -18.519 6.857 1.786 1.00 97.75 114 ASN A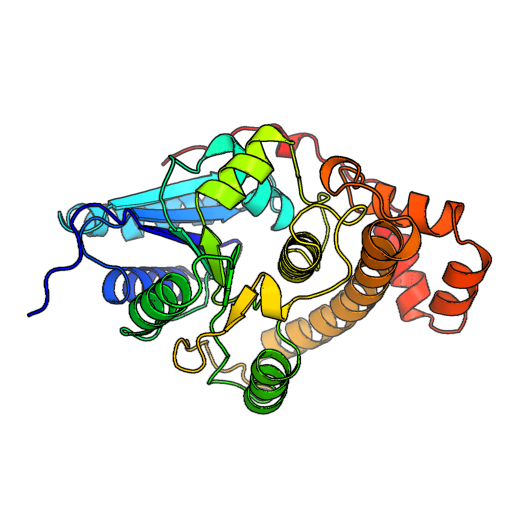 O 1
ATOM 905 N N . LEU A 1 115 ? -16.731 6.496 3.103 1.00 96.94 115 LEU A N 1
ATOM 906 C CA . LEU A 1 115 ? -16.166 5.445 2.270 1.00 96.94 115 LEU A CA 1
ATOM 907 C C . LEU A 1 115 ? -16.936 4.120 2.415 1.00 96.94 115 LEU A C 1
ATOM 909 O O . LEU A 1 115 ? -17.155 3.473 1.398 1.00 96.94 115 LEU A O 1
ATOM 913 N N . ILE A 1 116 ? -17.425 3.764 3.612 1.00 97.31 116 ILE A N 1
ATOM 914 C CA . ILE A 1 116 ? -18.353 2.632 3.825 1.00 97.31 116 ILE A CA 1
ATOM 915 C C . ILE A 1 116 ? -19.596 2.807 2.949 1.00 97.31 116 ILE A C 1
ATOM 917 O O . ILE A 1 116 ? -19.835 1.981 2.077 1.00 97.31 116 ILE A O 1
ATOM 921 N N . ASN A 1 117 ? -20.298 3.939 3.068 1.00 97.06 117 ASN A N 1
ATOM 922 C CA . ASN A 1 117 ? -21.503 4.212 2.277 1.00 97.06 117 ASN A CA 1
ATOM 923 C C . ASN A 1 117 ? -21.240 4.131 0.763 1.00 97.06 117 ASN A C 1
ATOM 925 O O . ASN A 1 117 ? -22.077 3.667 -0.009 1.00 97.06 117 ASN A O 1
ATOM 929 N N . THR A 1 118 ? -20.062 4.587 0.329 1.00 97.44 118 THR A N 1
ATOM 930 C CA . THR A 1 118 ? -19.643 4.504 -1.076 1.00 97.44 118 THR A CA 1
ATOM 931 C C . THR A 1 118 ? -19.413 3.057 -1.514 1.00 97.44 118 THR A C 1
ATOM 933 O O . THR A 1 118 ? -19.757 2.693 -2.637 1.00 97.44 118 THR A O 1
ATOM 936 N N . MET A 1 119 ? -18.838 2.226 -0.643 1.00 97.25 119 MET A N 1
ATOM 937 C CA . MET A 1 119 ? -18.652 0.800 -0.902 1.00 97.25 119 MET A CA 1
ATOM 938 C C . MET A 1 119 ? -19.987 0.054 -0.910 1.00 97.25 119 MET A C 1
ATOM 940 O O . MET A 1 119 ? -20.188 -0.792 -1.777 1.00 97.25 119 MET A O 1
ATOM 944 N N . ASP A 1 120 ? -20.919 0.379 -0.022 1.00 96.31 120 ASP A N 1
ATOM 945 C CA . ASP A 1 120 ? -22.244 -0.252 0.011 1.00 96.31 120 ASP A CA 1
ATOM 946 C C . ASP A 1 120 ? -23.054 0.068 -1.252 1.00 96.31 120 ASP A C 1
ATOM 948 O O . ASP A 1 120 ? -23.698 -0.809 -1.825 1.00 96.31 120 ASP A O 1
ATOM 952 N N . ALA A 1 121 ? -22.940 1.299 -1.761 1.00 97.00 121 ALA A N 1
ATOM 953 C CA . ALA A 1 121 ? -23.546 1.711 -3.027 1.00 97.00 121 ALA A CA 1
ATOM 954 C C . ALA A 1 121 ? -22.868 1.107 -4.277 1.00 97.00 121 ALA A C 1
ATOM 956 O O . ALA A 1 121 ? -23.403 1.216 -5.381 1.00 97.00 121 ALA A O 1
ATOM 957 N N . ALA A 1 122 ? -21.696 0.484 -4.127 1.00 96.62 122 ALA A N 1
ATOM 958 C CA . ALA A 1 122 ? -20.923 -0.117 -5.210 1.00 96.62 122 ALA A CA 1
ATOM 959 C C . ALA A 1 122 ? -20.539 -1.571 -4.865 1.00 96.62 122 ALA A C 1
ATOM 961 O O . ALA A 1 122 ? -19.352 -1.861 -4.693 1.00 96.62 122 ALA A O 1
ATOM 962 N N . PRO A 1 123 ? -21.507 -2.504 -4.762 1.00 94.62 123 PRO A N 1
ATOM 963 C CA . PRO A 1 123 ? -21.257 -3.873 -4.294 1.00 94.62 123 PRO A CA 1
ATOM 964 C C . PRO A 1 123 ? -20.236 -4.640 -5.151 1.00 94.62 123 PRO A C 1
ATOM 966 O O . PRO A 1 123 ? -19.486 -5.455 -4.619 1.00 94.62 123 PRO A O 1
ATOM 969 N N . ASP A 1 124 ? -20.138 -4.318 -6.444 1.00 95.31 124 ASP A N 1
ATOM 970 C CA . ASP A 1 124 ? -19.198 -4.943 -7.385 1.00 95.31 124 ASP A CA 1
ATOM 971 C C . ASP A 1 124 ? -17.758 -4.400 -7.295 1.00 95.31 124 ASP A C 1
ATOM 973 O O . ASP A 1 124 ? -16.847 -4.930 -7.940 1.00 95.31 124 ASP A O 1
ATOM 977 N N . SER A 1 125 ? -17.527 -3.328 -6.529 1.00 97.75 125 SER A N 1
ATOM 978 C CA . SER A 1 125 ? -16.180 -2.793 -6.328 1.00 97.75 125 SER A CA 1
ATOM 979 C C . SER A 1 125 ? -15.357 -3.743 -5.457 1.00 97.75 125 SER A C 1
ATOM 981 O O . SER A 1 125 ? -15.850 -4.346 -4.508 1.00 97.75 125 SER A O 1
ATOM 983 N N . LEU A 1 126 ? -14.068 -3.873 -5.750 1.00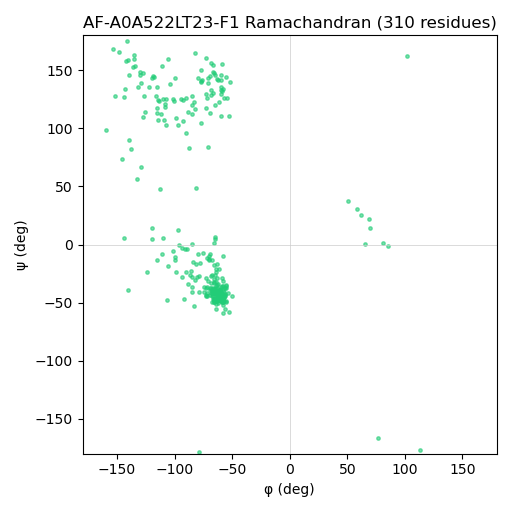 98.38 126 LEU A N 1
ATOM 984 C CA . LEU A 1 126 ? -13.138 -4.671 -4.948 1.00 98.38 126 LEU A CA 1
ATOM 985 C C . LEU A 1 126 ? -12.533 -3.866 -3.795 1.00 98.38 126 LEU A C 1
ATOM 987 O O . LEU A 1 126 ? -12.104 -4.438 -2.787 1.00 98.38 126 LEU A O 1
ATOM 991 N N . ALA A 1 127 ? -12.467 -2.550 -3.979 1.00 98.50 127 ALA A N 1
ATOM 992 C CA . ALA A 1 127 ? -11.804 -1.595 -3.112 1.00 98.50 127 ALA A CA 1
ATOM 993 C C . ALA A 1 127 ? -12.453 -0.211 -3.230 1.00 98.50 127 ALA A C 1
ATOM 995 O O . ALA A 1 127 ? -13.222 0.056 -4.156 1.00 98.50 127 ALA A O 1
ATOM 996 N N . GLY A 1 128 ? -12.088 0.682 -2.318 1.00 98.25 128 GLY A N 1
ATOM 997 C CA . GLY A 1 128 ? -12.476 2.083 -2.337 1.00 98.25 128 GLY A CA 1
ATOM 998 C C . GLY A 1 128 ? -11.298 3.001 -2.035 1.00 98.25 128 GLY A C 1
ATOM 999 O O . GLY A 1 128 ? -10.296 2.586 -1.453 1.00 98.25 128 GLY A O 1
ATOM 1000 N N . THR A 1 129 ? -11.398 4.270 -2.417 1.00 98.31 129 THR A N 1
ATOM 1001 C CA . THR A 1 129 ? -10.431 5.297 -2.014 1.00 98.31 129 THR A CA 1
ATOM 1002 C C . THR A 1 129 ? -11.116 6.607 -1.669 1.00 98.31 129 THR A C 1
ATOM 1004 O O . THR A 1 129 ? -12.108 7.000 -2.289 1.00 98.31 129 THR A O 1
ATOM 1007 N N . GLY A 1 130 ? -10.543 7.304 -0.692 1.00 97.75 130 GLY A N 1
ATOM 1008 C CA . GLY A 1 130 ? -10.803 8.720 -0.489 1.00 97.75 130 GLY A CA 1
ATOM 1009 C C . GLY A 1 130 ? -10.009 9.578 -1.471 1.00 97.75 130 GLY A C 1
ATOM 1010 O O . GLY A 1 130 ? -9.247 9.084 -2.310 1.00 97.75 130 GLY A O 1
ATOM 1011 N N . VAL A 1 131 ? -10.157 10.888 -1.330 1.00 96.75 131 VAL A N 1
ATOM 1012 C CA . VAL A 1 131 ? -9.498 11.896 -2.163 1.00 96.75 131 VAL A CA 1
ATOM 1013 C C . VAL A 1 131 ? -8.818 12.951 -1.288 1.00 96.75 131 VAL A C 1
ATOM 1015 O O . VAL A 1 131 ? -9.347 13.292 -0.236 1.00 96.75 131 VAL A O 1
ATOM 1018 N N . PRO A 1 132 ? -7.668 13.507 -1.702 1.00 94.25 132 PRO A N 1
ATOM 1019 C CA . PRO A 1 132 ? -6.951 14.483 -0.887 1.00 94.25 132 PRO A CA 1
ATOM 1020 C C . PRO A 1 132 ? -7.687 15.832 -0.828 1.00 94.25 132 PRO A C 1
ATOM 1022 O O . PRO A 1 132 ? -8.150 16.335 -1.856 1.00 94.25 132 PRO A O 1
ATOM 1025 N N . SER A 1 133 ? -7.721 16.461 0.352 1.00 89.75 133 SER A N 1
ATOM 1026 C CA . SER A 1 133 ? -8.176 17.852 0.550 1.00 89.75 133 SER A CA 1
ATOM 1027 C C . SER A 1 133 ? -7.034 18.841 0.797 1.00 89.75 133 SER A C 1
ATOM 1029 O O . SER A 1 133 ? -7.223 20.041 0.610 1.00 89.75 133 SER A O 1
ATOM 1031 N N . VAL A 1 134 ? -5.844 18.367 1.186 1.00 86.06 134 VAL A N 1
ATOM 1032 C CA . VAL A 1 134 ? -4.725 19.224 1.608 1.00 86.06 134 VAL A CA 1
ATOM 1033 C C . VAL A 1 134 ? -3.476 19.073 0.740 1.00 86.06 134 VAL A C 1
ATOM 1035 O O . VAL A 1 134 ? -3.098 17.980 0.322 1.00 86.06 134 VAL A O 1
ATOM 1038 N N . GLY A 1 135 ? -2.782 20.193 0.523 1.00 83.19 135 GLY A N 1
ATOM 1039 C CA . GLY A 1 135 ? -1.504 20.253 -0.188 1.00 83.19 135 GLY A CA 1
ATOM 1040 C C . GLY A 1 135 ? -1.607 20.752 -1.632 1.00 83.19 135 GLY A C 1
ATOM 1041 O O . GLY A 1 135 ? -2.666 20.751 -2.253 1.00 83.19 135 GLY A O 1
ATOM 1042 N N . ARG A 1 136 ? -0.464 21.174 -2.191 1.00 83.75 136 ARG A N 1
ATOM 1043 C CA . ARG A 1 136 ? -0.391 21.820 -3.518 1.00 83.75 136 ARG A CA 1
ATOM 1044 C C . ARG A 1 136 ? -0.929 20.945 -4.655 1.00 83.75 136 ARG A C 1
ATOM 1046 O O . ARG A 1 136 ? -1.523 21.459 -5.592 1.00 83.75 136 ARG A O 1
ATOM 1053 N N . SER A 1 137 ? -0.717 19.631 -4.578 1.00 86.19 137 SER A N 1
ATOM 1054 C CA . SER A 1 137 ? -1.165 18.681 -5.601 1.00 86.19 137 SER A CA 1
ATOM 1055 C C . SER A 1 137 ? -2.580 18.145 -5.368 1.00 86.19 137 SER A C 1
ATOM 1057 O O . SER A 1 137 ? -3.061 17.386 -6.206 1.00 86.19 137 SER A O 1
ATOM 1059 N N . ALA A 1 138 ? -3.244 18.496 -4.258 1.00 90.56 138 ALA A N 1
ATOM 1060 C CA . ALA A 1 138 ? -4.539 17.917 -3.906 1.00 90.56 138 ALA A CA 1
ATOM 1061 C C . ALA A 1 138 ? -5.631 18.179 -4.953 1.00 90.56 138 ALA A C 1
ATOM 1063 O O . ALA A 1 138 ? -6.262 17.203 -5.350 1.00 90.56 138 ALA A O 1
ATOM 1064 N N . PRO A 1 139 ? -5.820 19.401 -5.497 1.00 93.19 139 PRO A N 1
ATOM 1065 C CA . PRO A 1 139 ? -6.855 19.634 -6.508 1.00 93.19 139 PRO A CA 1
ATOM 1066 C C . PRO A 1 139 ? -6.656 18.786 -7.771 1.00 93.19 139 PRO A C 1
ATOM 1068 O O . PRO A 1 139 ? -7.599 18.176 -8.270 1.00 93.19 139 PRO A O 1
ATOM 1071 N N . ILE A 1 140 ? -5.410 18.687 -8.249 1.00 93.56 140 ILE A N 1
ATOM 1072 C CA . ILE A 1 140 ? -5.056 17.904 -9.441 1.00 93.56 140 ILE A CA 1
ATOM 1073 C C . ILE A 1 140 ? -5.286 16.414 -9.186 1.00 93.56 140 ILE A C 1
ATOM 1075 O O . ILE A 1 140 ? -5.913 15.738 -9.997 1.00 93.56 140 ILE A O 1
ATOM 1079 N N . LEU A 1 141 ? -4.806 15.900 -8.052 1.00 92.06 141 LEU A N 1
ATOM 1080 C CA . LEU A 1 141 ? -4.913 14.482 -7.720 1.00 92.06 141 LEU A CA 1
ATOM 1081 C C . LEU A 1 141 ? -6.356 14.067 -7.417 1.00 92.06 141 LEU A C 1
ATOM 1083 O O . LEU A 1 141 ? -6.790 12.999 -7.836 1.00 92.06 141 LEU A O 1
ATOM 1087 N N . ARG A 1 142 ? -7.126 14.934 -6.757 1.00 96.06 142 ARG A N 1
ATOM 1088 C CA . ARG A 1 142 ? -8.567 14.763 -6.567 1.00 96.06 142 ARG A CA 1
ATOM 1089 C C . ARG A 1 142 ? -9.284 14.678 -7.911 1.00 96.06 142 ARG A C 1
ATOM 1091 O O . ARG A 1 142 ? -10.051 13.744 -8.122 1.00 96.06 142 ARG A O 1
ATOM 1098 N N . ASN A 1 143 ? -9.016 15.613 -8.825 1.00 96.00 143 ASN A N 1
ATOM 1099 C CA . ASN A 1 143 ? -9.602 15.578 -10.163 1.00 96.00 143 ASN A CA 1
ATOM 1100 C C . ASN A 1 143 ? -9.217 14.293 -10.909 1.00 96.00 143 ASN A C 1
ATOM 1102 O O . ASN A 1 143 ? -10.077 13.657 -11.514 1.00 96.00 143 ASN A O 1
ATOM 1106 N N . LEU A 1 144 ? -7.953 13.869 -10.819 1.00 94.69 144 LEU A N 1
ATOM 1107 C CA . LEU A 1 144 ? -7.474 12.629 -11.427 1.00 94.69 144 LEU A CA 1
ATOM 1108 C C . LEU A 1 144 ? -8.244 11.406 -10.909 1.00 94.69 144 LEU A C 1
ATOM 1110 O O . LEU A 1 144 ? -8.752 10.635 -11.713 1.00 94.69 144 LEU A O 1
ATOM 1114 N N . LEU A 1 145 ? -8.395 11.258 -9.591 1.00 95.19 145 LEU A N 1
ATOM 1115 C CA . LEU A 1 145 ? -9.119 10.129 -8.994 1.00 95.19 145 LEU A CA 1
ATOM 1116 C C . LEU A 1 145 ? -10.600 10.121 -9.393 1.00 95.19 145 LEU A C 1
ATOM 1118 O O . LEU A 1 145 ? -11.133 9.081 -9.764 1.00 95.19 145 LEU A O 1
ATOM 1122 N N . LEU A 1 146 ? -11.266 11.277 -9.390 1.00 95.50 146 LEU A N 1
ATOM 1123 C CA . LEU A 1 146 ? -12.681 11.371 -9.771 1.00 95.50 146 LEU A CA 1
ATOM 1124 C C . LEU A 1 146 ? -12.900 11.089 -11.271 1.00 95.50 146 LEU A C 1
ATOM 1126 O O . LEU A 1 146 ? -13.882 10.454 -11.672 1.00 95.50 146 LEU A O 1
ATOM 1130 N N . THR A 1 147 ? -11.979 11.533 -12.128 1.00 94.88 147 THR A N 1
ATOM 1131 C CA . THR A 1 147 ? -12.121 11.419 -13.590 1.00 94.88 147 THR A CA 1
ATOM 1132 C C . THR A 1 147 ? -11.572 10.113 -14.155 1.00 94.88 147 THR A C 1
ATOM 1134 O O . THR A 1 147 ? -12.176 9.569 -15.078 1.00 94.88 147 THR A O 1
ATOM 1137 N N . GLN A 1 148 ? -10.505 9.560 -13.579 1.00 94.12 148 GLN A N 1
ATOM 1138 C CA . GLN A 1 148 ? -9.807 8.373 -14.087 1.00 94.12 148 GLN A CA 1
ATOM 1139 C C . GLN A 1 148 ? -9.887 7.162 -13.148 1.00 94.12 148 GLN A C 1
ATOM 1141 O O . GLN A 1 148 ? -9.624 6.049 -13.589 1.00 94.12 148 GLN A O 1
ATOM 1146 N N . GLY A 1 149 ? -10.303 7.336 -11.892 1.00 94.62 149 GLY A N 1
ATOM 1147 C CA . GLY A 1 149 ? -10.266 6.281 -10.877 1.00 94.62 149 GLY A CA 1
ATOM 1148 C C . GLY A 1 149 ? -8.855 6.043 -10.329 1.00 94.62 149 GLY A C 1
ATOM 1149 O O . GLY A 1 149 ? -7.939 6.838 -10.544 1.00 94.62 149 GLY A O 1
ATOM 1150 N N . GLY A 1 150 ? -8.683 4.932 -9.615 1.00 93.88 150 GLY A N 1
ATOM 1151 C CA . GLY A 1 150 ? -7.418 4.535 -8.995 1.00 93.88 150 GLY A CA 1
ATOM 1152 C C . GLY A 1 150 ? -7.490 4.563 -7.473 1.00 93.88 150 GLY A C 1
ATOM 1153 O O . GLY A 1 150 ? -8.546 4.815 -6.905 1.00 93.88 150 GLY A O 1
ATOM 1154 N N . ILE A 1 151 ? -6.364 4.285 -6.817 1.00 94.31 151 ILE A N 1
ATOM 1155 C CA . ILE A 1 151 ? -6.256 4.205 -5.355 1.00 94.31 151 ILE A CA 1
ATOM 1156 C C . ILE A 1 151 ? -5.271 5.254 -4.834 1.00 94.31 151 ILE A C 1
ATOM 1158 O O . ILE A 1 151 ? -4.258 5.535 -5.483 1.00 94.31 151 ILE A O 1
ATOM 1162 N N . HIS A 1 152 ? -5.535 5.814 -3.655 1.00 94.19 152 HIS A N 1
ATOM 1163 C CA . HIS A 1 152 ? -4.603 6.697 -2.963 1.00 94.19 152 HIS A CA 1
ATOM 1164 C C . HIS A 1 152 ? -4.108 6.054 -1.665 1.00 94.19 152 HIS A C 1
ATOM 1166 O O . HIS A 1 152 ? -4.892 5.772 -0.767 1.00 94.19 152 HIS A O 1
ATOM 1172 N N . GLY A 1 153 ? -2.788 5.920 -1.512 1.00 87.94 153 GLY A N 1
ATOM 1173 C CA . GLY A 1 153 ? -2.153 5.252 -0.362 1.00 87.94 153 GLY A CA 1
ATOM 1174 C C . GLY A 1 153 ? -2.312 5.926 1.007 1.00 87.94 153 GLY A C 1
ATOM 1175 O O . GLY A 1 153 ? -1.785 5.424 1.989 1.00 87.94 153 GLY A O 1
ATOM 1176 N N . ASN A 1 154 ? -3.030 7.049 1.078 1.00 95.06 154 ASN A N 1
ATOM 1177 C CA . ASN A 1 154 ? -3.270 7.755 2.341 1.00 95.06 154 ASN A CA 1
ATOM 1178 C C . ASN A 1 154 ? -4.643 7.425 2.921 1.00 95.06 154 ASN A C 1
ATOM 1180 O O . ASN A 1 154 ? -4.838 7.607 4.112 1.00 95.06 154 ASN A O 1
ATOM 1184 N N . LEU A 1 155 ? -5.592 7.001 2.087 1.00 97.56 155 LEU A N 1
ATOM 1185 C CA . LEU A 1 155 ? -6.896 6.533 2.524 1.00 97.56 155 LEU A CA 1
ATOM 1186 C C . LEU A 1 155 ? -7.489 5.683 1.412 1.00 97.56 155 LEU A C 1
ATOM 1188 O O . LEU A 1 155 ? -8.078 6.198 0.457 1.00 97.56 155 LEU A O 1
ATOM 1192 N N . CYS A 1 156 ? -7.359 4.378 1.571 1.00 98.25 156 CYS A N 1
ATOM 1193 C CA . CYS A 1 156 ? -8.068 3.413 0.756 1.00 98.25 156 CYS A CA 1
ATOM 1194 C C . CYS A 1 156 ? -8.645 2.300 1.617 1.00 98.25 156 CYS A C 1
ATOM 1196 O O . CYS A 1 156 ? -8.256 2.138 2.769 1.00 98.25 156 CYS A O 1
ATOM 1198 N N . CYS A 1 157 ? -9.587 1.546 1.067 1.00 98.19 157 CYS A N 1
ATOM 1199 C CA . CYS A 1 157 ? -10.107 0.346 1.695 1.00 98.19 157 CYS A CA 1
ATOM 1200 C C . CYS A 1 157 ? -10.196 -0.804 0.695 1.00 98.19 157 CYS A C 1
ATOM 1202 O O . CYS A 1 157 ? -10.307 -0.588 -0.511 1.00 98.19 157 CYS A O 1
ATOM 1204 N N . ILE A 1 158 ? -10.133 -2.034 1.191 1.00 98.50 158 ILE A N 1
ATOM 1205 C CA . ILE A 1 158 ? -10.240 -3.260 0.400 1.00 98.50 158 ILE A CA 1
ATOM 1206 C C . ILE A 1 158 ? -11.244 -4.177 1.093 1.00 98.50 158 ILE A C 1
ATOM 1208 O O . ILE A 1 158 ? -11.203 -4.332 2.315 1.00 98.50 158 ILE A O 1
ATOM 1212 N N . ARG A 1 159 ? -12.157 -4.786 0.326 1.00 98.06 159 ARG A N 1
ATOM 1213 C CA . ARG A 1 159 ? -13.120 -5.742 0.889 1.00 98.06 159 ARG A CA 1
ATOM 1214 C C . ARG A 1 159 ? -12.408 -6.980 1.431 1.00 98.06 159 ARG A C 1
ATOM 1216 O O . ARG A 1 159 ? -11.469 -7.479 0.809 1.00 98.06 159 ARG A O 1
ATOM 1223 N N . GLY A 1 160 ? -12.929 -7.551 2.511 1.00 97.44 160 GLY A N 1
ATOM 1224 C CA . GLY A 1 160 ? -12.438 -8.806 3.083 1.00 97.44 160 GLY A CA 1
ATOM 1225 C C . GLY A 1 160 ? -12.473 -9.969 2.088 1.00 97.44 160 GLY A C 1
ATOM 1226 O O . GLY A 1 160 ? -11.540 -10.768 2.030 1.00 97.44 160 GLY A O 1
ATOM 1227 N N . VAL A 1 161 ? -13.483 -10.032 1.211 1.00 97.00 161 VAL A N 1
ATOM 1228 C CA . VAL A 1 161 ? -13.540 -11.035 0.126 1.00 97.00 161 VAL A CA 1
ATOM 1229 C C . VAL A 1 161 ? -12.407 -10.858 -0.891 1.00 97.00 161 VAL A C 1
ATOM 1231 O O . VAL A 1 161 ? -11.810 -11.835 -1.333 1.00 97.00 161 VAL A O 1
ATOM 1234 N N . THR A 1 162 ? -12.033 -9.616 -1.201 1.00 98.25 162 THR A N 1
ATOM 1235 C CA . THR A 1 162 ? -10.890 -9.311 -2.070 1.00 98.25 162 THR A CA 1
ATOM 1236 C C . THR A 1 162 ? -9.582 -9.714 -1.385 1.00 98.25 162 THR A C 1
ATOM 1238 O O . THR A 1 162 ? -8.742 -10.363 -2.003 1.00 98.25 162 THR A O 1
ATOM 1241 N N . LEU A 1 163 ? -9.409 -9.398 -0.096 1.00 98.25 163 LEU A N 1
ATOM 1242 C CA . LEU A 1 163 ? -8.234 -9.818 0.680 1.00 98.25 163 LEU A CA 1
ATOM 1243 C C . LEU A 1 163 ? -8.136 -11.343 0.826 1.00 98.25 163 LEU A C 1
ATOM 1245 O O . LEU A 1 163 ? -7.035 -11.896 0.772 1.00 98.25 163 LEU A O 1
ATOM 1249 N N . SER A 1 164 ? -9.276 -12.030 0.932 1.00 97.88 164 SER A N 1
ATOM 1250 C CA . SER A 1 164 ? -9.348 -13.495 0.902 1.00 97.88 164 SER A CA 1
ATOM 1251 C C . SER A 1 164 ? -8.751 -14.042 -0.389 1.00 97.88 164 SER A C 1
ATOM 1253 O O . SER A 1 164 ? -7.964 -14.984 -0.343 1.00 97.88 164 SER A O 1
ATOM 1255 N N . GLU A 1 165 ? -9.062 -13.427 -1.532 1.00 98.19 165 GLU A N 1
ATOM 1256 C CA . GLU A 1 165 ? -8.494 -13.817 -2.824 1.00 98.19 165 GLU A CA 1
ATOM 1257 C C . GLU A 1 165 ? -6.994 -13.518 -2.916 1.00 98.19 165 GLU A C 1
ATOM 1259 O O . GLU A 1 165 ? -6.242 -14.372 -3.388 1.00 98.19 165 GLU A O 1
ATOM 1264 N N . PHE A 1 166 ? -6.522 -12.379 -2.390 1.00 98.31 166 PHE A N 1
ATOM 1265 C CA . PHE A 1 166 ? -5.081 -12.120 -2.269 1.00 98.31 166 PHE A CA 1
ATOM 1266 C C . PHE A 1 166 ? -4.379 -13.231 -1.483 1.00 98.31 166 PHE A C 1
ATOM 1268 O O . PHE A 1 166 ? -3.367 -13.766 -1.942 1.00 98.31 166 PHE A O 1
ATOM 1275 N N . ARG A 1 167 ? -4.928 -13.610 -0.323 1.00 97.56 167 ARG A N 1
ATOM 1276 C CA . ARG A 1 167 ? -4.378 -14.668 0.529 1.00 97.56 167 ARG A CA 1
ATOM 1277 C C . ARG A 1 167 ? -4.422 -16.028 -0.166 1.00 97.56 167 ARG A C 1
ATOM 1279 O O . ARG A 1 167 ? -3.395 -16.688 -0.284 1.00 97.56 167 ARG A O 1
ATOM 1286 N N . LYS A 1 168 ? -5.580 -16.432 -0.690 1.00 97.94 168 LYS A N 1
ATOM 1287 C CA . LYS A 1 168 ? -5.794 -17.722 -1.366 1.00 97.94 168 LYS A CA 1
ATOM 1288 C C . LYS A 1 168 ? -4.869 -17.910 -2.565 1.00 97.94 168 LYS A C 1
ATOM 1290 O O . LYS A 1 168 ? -4.258 -18.964 -2.705 1.00 97.94 168 LYS A O 1
ATOM 1295 N N . ARG A 1 169 ? -4.731 -16.882 -3.404 1.00 98.06 169 ARG A N 1
ATOM 1296 C CA . ARG A 1 169 ? -3.883 -16.908 -4.607 1.00 98.06 169 ARG A CA 1
ATOM 1297 C C . ARG A 1 169 ? -2.425 -16.558 -4.326 1.00 98.06 169 ARG A C 1
ATOM 1299 O O . ARG A 1 169 ? -1.617 -16.550 -5.245 1.00 98.06 169 ARG A O 1
ATOM 1306 N N . GLN A 1 170 ? -2.081 -16.284 -3.067 1.00 97.94 170 GLN A N 1
ATOM 1307 C CA . GLN A 1 170 ? -0.733 -15.912 -2.640 1.00 97.94 170 GLN A CA 1
ATOM 1308 C C . GLN A 1 170 ? -0.199 -14.646 -3.338 1.00 97.94 170 GLN A C 1
ATOM 1310 O O . GLN A 1 170 ? 1.013 -14.486 -3.488 1.00 97.94 170 GLN A O 1
ATOM 1315 N N . ILE A 1 171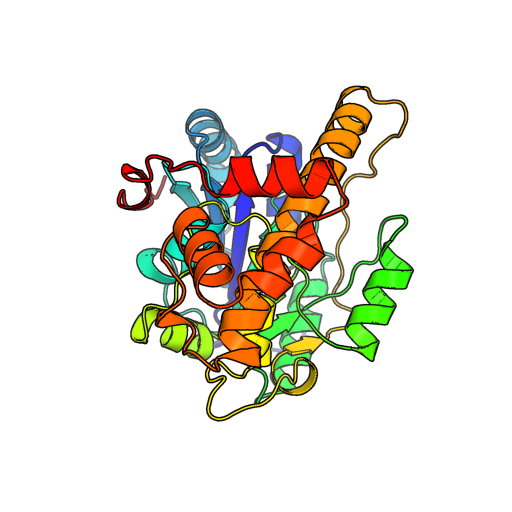 ? -1.088 -13.718 -3.709 1.00 98.50 171 ILE A N 1
ATOM 1316 C CA . ILE A 1 171 ? -0.725 -12.444 -4.341 1.00 98.50 171 ILE A CA 1
ATOM 1317 C C . ILE A 1 171 ? 0.087 -11.616 -3.341 1.00 98.50 171 ILE A C 1
ATOM 1319 O O . ILE A 1 171 ? -0.387 -11.291 -2.249 1.00 98.50 171 ILE A O 1
ATOM 1323 N N . ARG A 1 172 ? 1.322 -11.279 -3.715 1.00 98.19 172 ARG A N 1
ATOM 1324 C CA . ARG A 1 172 ? 2.258 -10.500 -2.898 1.00 98.19 172 ARG A CA 1
ATOM 1325 C C . ARG A 1 172 ? 2.839 -9.351 -3.693 1.00 98.19 172 ARG A C 1
ATOM 1327 O O . ARG A 1 172 ? 3.048 -9.454 -4.897 1.00 98.19 172 ARG A O 1
ATOM 1334 N N . LEU A 1 173 ? 3.126 -8.266 -2.989 1.00 98.25 173 LEU A N 1
ATOM 1335 C CA . LEU A 1 173 ? 3.902 -7.167 -3.536 1.00 98.25 173 LEU A CA 1
ATOM 1336 C C . LEU A 1 173 ? 5.391 -7.539 -3.565 1.00 98.25 173 LEU A C 1
ATOM 1338 O O . LEU A 1 173 ? 5.870 -8.129 -2.589 1.00 98.25 173 LEU A O 1
ATOM 1342 N N . PRO A 1 174 ? 6.134 -7.159 -4.621 1.00 98.00 174 PRO A N 1
ATOM 1343 C CA . PRO A 1 174 ? 7.579 -7.327 -4.656 1.00 98.00 174 PRO A CA 1
ATOM 1344 C C . PRO A 1 174 ? 8.247 -6.569 -3.514 1.00 98.00 174 PRO A C 1
ATOM 1346 O O . PRO A 1 174 ? 8.028 -5.369 -3.343 1.00 98.00 174 PRO A O 1
ATOM 1349 N N . LEU A 1 175 ? 9.116 -7.241 -2.771 1.00 97.69 175 LEU A N 1
ATOM 1350 C CA . LEU A 1 175 ? 9.925 -6.602 -1.739 1.00 97.69 175 LEU A CA 1
ATOM 1351 C C . LEU A 1 175 ? 10.815 -5.507 -2.339 1.00 97.69 175 LEU A C 1
ATOM 1353 O O . LEU A 1 175 ? 11.434 -5.687 -3.395 1.00 97.69 175 LEU A O 1
ATOM 1357 N N . GLY A 1 176 ? 10.863 -4.358 -1.664 1.00 94.44 176 GLY A N 1
ATOM 1358 C CA . GLY A 1 176 ? 11.644 -3.199 -2.089 1.00 94.44 176 GLY A CA 1
ATOM 1359 C C . GLY A 1 176 ? 10.991 -2.326 -3.160 1.00 94.44 176 GLY A C 1
ATOM 1360 O O . GLY A 1 176 ? 11.616 -1.340 -3.568 1.00 94.44 176 GLY A O 1
ATOM 1361 N N . ILE A 1 177 ? 9.772 -2.651 -3.608 1.00 94.69 177 ILE A N 1
ATOM 1362 C CA . ILE A 1 177 ? 9.018 -1.791 -4.524 1.00 94.69 177 ILE A CA 1
ATOM 1363 C C . ILE A 1 177 ? 8.640 -0.485 -3.821 1.00 94.69 177 ILE A C 1
ATOM 1365 O O . ILE A 1 177 ? 8.099 -0.474 -2.714 1.00 94.69 177 ILE A O 1
ATOM 1369 N N . TYR A 1 178 ? 8.912 0.647 -4.462 1.00 91.06 178 TYR A N 1
ATOM 1370 C CA . TYR A 1 178 ? 8.540 1.951 -3.926 1.00 91.06 178 TYR A CA 1
ATOM 1371 C C . TYR A 1 178 ? 7.050 2.253 -4.154 1.00 91.06 178 TYR A C 1
ATOM 1373 O O . TYR A 1 178 ? 6.368 2.754 -3.256 1.00 91.06 178 TYR A O 1
ATOM 1381 N N . ARG A 1 179 ? 6.516 1.921 -5.333 1.00 91.19 179 ARG A N 1
ATOM 1382 C CA . ARG A 1 179 ? 5.122 2.155 -5.758 1.00 91.19 179 ARG A CA 1
ATOM 1383 C C . ARG A 1 179 ? 4.136 1.101 -5.236 1.00 91.19 179 ARG A C 1
ATOM 1385 O O . ARG A 1 179 ? 3.317 0.586 -5.995 1.00 91.19 179 ARG A O 1
ATOM 1392 N N . THR A 1 180 ? 4.189 0.797 -3.942 1.00 93.75 180 THR A N 1
ATOM 1393 C CA . THR A 1 180 ? 3.319 -0.202 -3.282 1.00 93.75 180 THR A CA 1
ATOM 1394 C C . THR A 1 180 ? 1.834 0.046 -3.544 1.00 93.75 180 THR A C 1
ATOM 1396 O O . THR A 1 180 ? 1.169 -0.790 -4.152 1.00 93.75 180 THR A O 1
ATOM 1399 N N . ASP A 1 181 ? 1.338 1.229 -3.178 1.00 93.44 181 ASP A N 1
ATOM 1400 C CA . ASP A 1 181 ? -0.081 1.577 -3.304 1.00 93.44 181 ASP A CA 1
ATOM 1401 C C . ASP A 1 181 ? -0.532 1.572 -4.776 1.00 93.44 181 ASP A C 1
ATOM 1403 O O . ASP A 1 181 ? -1.594 1.053 -5.111 1.00 93.44 181 ASP A O 1
ATOM 1407 N N . SER A 1 182 ? 0.309 2.073 -5.691 1.00 93.62 182 SER A N 1
ATOM 1408 C CA . SER A 1 182 ? 0.023 2.037 -7.133 1.00 93.62 182 SER A CA 1
ATOM 1409 C C . SER A 1 182 ? 0.000 0.613 -7.692 1.00 93.62 182 SER A C 1
ATOM 1411 O O . SER A 1 182 ? -0.780 0.338 -8.597 1.00 93.62 182 SER A O 1
ATOM 1413 N N . THR A 1 183 ? 0.811 -0.297 -7.149 1.00 97.31 183 THR A N 1
ATOM 1414 C CA . THR A 1 183 ? 0.841 -1.708 -7.564 1.00 97.31 183 THR A CA 1
ATOM 1415 C C . THR A 1 183 ? -0.412 -2.442 -7.099 1.00 97.31 183 THR A C 1
ATOM 1417 O O . THR A 1 183 ? -1.043 -3.127 -7.901 1.00 97.31 183 THR A O 1
ATOM 1420 N N . ILE A 1 184 ? -0.840 -2.231 -5.847 1.00 97.94 184 ILE A N 1
ATOM 1421 C CA . ILE A 1 184 ? -2.144 -2.708 -5.358 1.00 97.94 184 ILE A CA 1
ATOM 1422 C C . ILE A 1 184 ? -3.271 -2.155 -6.235 1.00 97.94 184 ILE A C 1
ATOM 1424 O O . ILE A 1 184 ? -4.105 -2.915 -6.725 1.00 97.94 184 ILE A O 1
ATOM 1428 N N . GLY A 1 185 ? -3.256 -0.847 -6.508 1.00 97.50 185 GLY A N 1
ATOM 1429 C CA . GLY A 1 185 ? -4.229 -0.201 -7.387 1.00 97.50 185 GLY A CA 1
ATOM 1430 C C . GLY A 1 185 ? -4.258 -0.799 -8.791 1.00 97.50 185 GLY A C 1
ATOM 1431 O O . GLY A 1 185 ? -5.338 -0.994 -9.342 1.00 97.50 185 GLY A O 1
ATOM 1432 N N . ALA A 1 186 ? -3.100 -1.141 -9.357 1.00 97.81 186 ALA A N 1
ATOM 1433 C CA . ALA A 1 186 ? -3.013 -1.775 -10.666 1.00 97.81 186 ALA A CA 1
ATOM 1434 C C . ALA A 1 186 ? -3.630 -3.179 -10.665 1.00 97.81 186 ALA A C 1
ATOM 1436 O O . ALA A 1 186 ? -4.468 -3.472 -11.513 1.00 97.81 186 ALA A O 1
ATOM 1437 N N . ILE A 1 187 ? -3.286 -4.016 -9.682 1.00 98.44 187 ILE A N 1
ATOM 1438 C CA . ILE A 1 187 ? -3.851 -5.367 -9.524 1.00 98.44 187 ILE A CA 1
ATOM 1439 C C . ILE A 1 187 ? -5.383 -5.306 -9.402 1.00 98.44 187 ILE A C 1
ATOM 1441 O O . ILE A 1 187 ? -6.099 -6.054 -10.073 1.00 98.44 187 ILE A O 1
ATOM 1445 N N . LEU A 1 188 ? -5.893 -4.373 -8.594 1.00 98.31 188 LEU A N 1
ATOM 1446 C CA . LEU A 1 188 ? -7.329 -4.151 -8.417 1.00 98.31 188 LEU A CA 1
ATOM 1447 C C . LEU A 1 188 ? -8.000 -3.627 -9.692 1.00 98.31 188 LEU A C 1
ATOM 1449 O O . LEU A 1 188 ? -9.105 -4.048 -10.015 1.00 98.31 188 LEU A O 1
ATOM 1453 N N . SER A 1 189 ? -7.328 -2.761 -10.455 1.00 98.19 189 SER A N 1
ATOM 1454 C CA . SER A 1 189 ? -7.855 -2.194 -11.709 1.00 98.19 189 SER A CA 1
ATOM 1455 C C . SER A 1 189 ? -8.048 -3.238 -12.813 1.00 98.19 189 SER A C 1
ATOM 1457 O O . SER A 1 189 ? -8.798 -2.987 -13.755 1.00 98.19 189 SER A O 1
ATOM 1459 N N . PHE A 1 190 ? -7.417 -4.407 -12.689 1.00 98.06 190 PHE A N 1
ATOM 1460 C CA . PHE A 1 190 ? -7.643 -5.583 -13.536 1.00 98.06 190 PHE A CA 1
ATOM 1461 C C . PHE A 1 190 ? -8.607 -6.603 -12.912 1.00 98.06 190 PHE A C 1
ATOM 1463 O O . PHE A 1 190 ? -8.679 -7.740 -13.365 1.00 98.06 190 PHE A O 1
ATOM 1470 N N . GLY A 1 191 ? -9.324 -6.259 -11.840 1.00 97.50 191 GLY A N 1
ATOM 1471 C CA . GLY A 1 191 ? -10.251 -7.189 -11.195 1.00 97.50 191 GLY A CA 1
ATOM 1472 C C . GLY A 1 191 ? -9.567 -8.439 -10.626 1.00 97.50 191 GLY A C 1
ATOM 1473 O O . GLY A 1 191 ? -10.195 -9.490 -10.546 1.00 97.50 191 GLY A O 1
ATOM 1474 N N . LEU A 1 192 ? -8.272 -8.345 -10.291 1.00 97.50 192 LEU A N 1
ATOM 1475 C CA . LEU A 1 192 ? -7.373 -9.455 -9.936 1.00 97.50 192 LEU A CA 1
ATOM 1476 C C . LEU A 1 192 ? -7.070 -10.456 -11.069 1.00 97.50 192 LEU A C 1
ATOM 1478 O O . LEU A 1 192 ? -6.341 -11.421 -10.829 1.00 97.50 192 LEU A O 1
ATOM 1482 N N . ASP A 1 193 ? -7.599 -10.271 -12.278 1.00 97.00 193 ASP A N 1
ATOM 1483 C CA . ASP A 1 193 ? -7.425 -11.195 -13.403 1.00 97.00 193 ASP A CA 1
ATOM 1484 C C . ASP A 1 193 ? -7.211 -10.424 -14.720 1.00 97.00 193 ASP A C 1
ATOM 1486 O O . ASP A 1 193 ? -8.170 -10.113 -15.435 1.00 97.00 193 ASP A O 1
ATOM 1490 N N . PRO A 1 194 ? -5.947 -10.118 -15.066 1.00 96.31 194 PRO A N 1
ATOM 1491 C CA . PRO A 1 194 ? -5.617 -9.386 -16.286 1.00 96.31 194 PRO A CA 1
ATOM 1492 C C . PRO A 1 194 ? -5.842 -10.184 -17.581 1.00 96.31 194 PRO A C 1
ATOM 1494 O O . PRO A 1 194 ? -5.835 -9.596 -18.665 1.00 96.31 194 PRO A O 1
ATOM 1497 N N . LEU A 1 195 ? -6.045 -11.508 -17.512 1.00 95.50 195 LEU A N 1
ATOM 1498 C CA . LEU A 1 195 ? -6.437 -12.293 -18.688 1.00 95.50 195 LEU A CA 1
ATOM 1499 C C . LEU A 1 195 ? -7.906 -12.044 -19.027 1.00 95.50 195 LEU A C 1
ATOM 1501 O O . LEU A 1 195 ? -8.253 -11.902 -20.202 1.00 95.50 195 LEU A O 1
ATOM 1505 N N . LYS A 1 196 ? -8.755 -11.971 -17.998 1.00 96.06 196 LYS A N 1
ATOM 1506 C CA . LYS A 1 196 ? -10.204 -11.807 -18.137 1.00 96.06 196 LYS A CA 1
ATOM 1507 C C . LYS A 1 196 ? -10.643 -10.354 -18.291 1.00 96.06 196 LYS A C 1
ATOM 1509 O O . LYS A 1 196 ? -11.603 -10.084 -19.013 1.00 96.06 196 LYS A O 1
ATOM 1514 N N . PHE A 1 197 ? -9.984 -9.420 -17.613 1.00 95.81 197 PHE A N 1
ATOM 1515 C CA . PHE A 1 197 ? -10.395 -8.019 -17.578 1.00 95.81 197 PHE A CA 1
ATOM 1516 C C . PHE A 1 197 ? -9.331 -7.096 -18.170 1.00 95.81 197 PHE A C 1
ATOM 1518 O O . PHE A 1 197 ? -8.135 -7.294 -17.992 1.00 95.81 197 PHE A O 1
ATOM 1525 N N . SER A 1 198 ? -9.779 -6.048 -18.861 1.00 95.56 198 SER A N 1
ATOM 1526 C CA . SER A 1 198 ? -8.934 -4.914 -19.238 1.00 95.56 198 SER A CA 1
ATOM 1527 C C . SER A 1 198 ? -8.814 -3.920 -18.081 1.00 95.56 198 SER A C 1
ATOM 1529 O O . SER A 1 198 ? -9.634 -3.931 -17.162 1.00 95.56 198 SER A O 1
ATOM 1531 N N . TRP A 1 199 ? -7.839 -3.011 -18.168 1.00 96.62 199 TRP A N 1
ATOM 1532 C CA . TRP A 1 199 ? -7.665 -1.916 -17.212 1.00 96.62 199 TRP A CA 1
ATOM 1533 C C . TRP A 1 199 ? -8.965 -1.117 -17.046 1.00 96.62 199 TRP A C 1
ATOM 1535 O O . TRP A 1 199 ? -9.400 -0.422 -17.966 1.00 96.62 199 TRP A O 1
ATOM 1545 N N . ASN A 1 200 ? -9.602 -1.230 -15.879 1.00 96.62 200 ASN A N 1
ATOM 1546 C CA . ASN A 1 200 ? -10.839 -0.526 -15.559 1.00 96.62 200 ASN A CA 1
ATOM 1547 C C . ASN A 1 200 ? -10.895 -0.138 -14.069 1.00 96.62 200 ASN A C 1
ATOM 1549 O O . ASN A 1 200 ? -11.647 -0.727 -13.287 1.00 96.62 200 ASN A O 1
ATOM 1553 N N . PRO A 1 201 ? -10.114 0.875 -13.657 1.00 96.56 201 PRO A N 1
ATOM 1554 C CA . PRO A 1 201 ? -10.048 1.317 -12.267 1.00 96.56 201 PRO A CA 1
ATOM 1555 C C . PRO A 1 201 ? -11.414 1.728 -11.714 1.00 96.56 201 PRO A C 1
ATOM 1557 O O . PRO A 1 201 ? -11.743 1.368 -10.592 1.00 96.56 201 PRO A O 1
ATOM 1560 N N . LYS A 1 202 ? -12.241 2.433 -12.495 1.00 96.06 202 LYS A N 1
ATOM 1561 C CA . LYS A 1 202 ? -13.554 2.925 -12.041 1.00 96.06 202 LYS A CA 1
ATOM 1562 C C . LYS A 1 202 ? -14.572 1.823 -11.770 1.00 96.06 202 LYS A C 1
ATOM 1564 O O . LYS A 1 202 ? -15.478 2.031 -10.973 1.00 96.06 202 LYS A O 1
ATOM 1569 N N . LYS A 1 203 ? -14.439 0.672 -12.433 1.00 96.06 203 LYS A N 1
ATOM 1570 C CA . LYS A 1 203 ? -15.295 -0.486 -12.170 1.00 96.06 203 LYS A CA 1
ATOM 1571 C C . LYS A 1 203 ? -14.955 -1.140 -10.834 1.00 96.06 203 LYS A C 1
ATOM 1573 O O . LYS A 1 203 ? -15.853 -1.510 -10.091 1.00 96.06 203 LYS A O 1
ATOM 1578 N N . PHE A 1 204 ? -13.666 -1.305 -10.549 1.00 98.00 204 PHE A N 1
ATOM 1579 C CA . PHE A 1 204 ? -13.212 -2.110 -9.415 1.00 98.00 204 PHE A CA 1
ATOM 1580 C C . PHE A 1 204 ? -12.839 -1.291 -8.177 1.00 98.00 204 PHE A C 1
ATOM 1582 O O . PHE A 1 204 ? -12.687 -1.868 -7.103 1.00 98.00 204 PHE A O 1
ATOM 1589 N N . ILE A 1 205 ? -12.689 0.029 -8.302 1.00 98.44 205 ILE A N 1
ATOM 1590 C CA . ILE A 1 205 ? -12.296 0.918 -7.210 1.00 98.44 205 ILE A CA 1
ATOM 1591 C C . ILE A 1 205 ? -13.307 2.059 -7.104 1.00 98.44 205 ILE A C 1
ATOM 1593 O O . ILE A 1 205 ? -13.360 2.942 -7.962 1.00 98.44 205 ILE A O 1
ATOM 1597 N N . ALA A 1 206 ? -14.100 2.046 -6.035 1.00 98.25 206 ALA A N 1
ATOM 1598 C CA . ALA A 1 206 ? -15.081 3.086 -5.760 1.00 98.25 206 ALA A CA 1
ATOM 1599 C C . ALA A 1 206 ? -14.401 4.348 -5.199 1.00 98.25 206 ALA A C 1
ATOM 1601 O O . ALA A 1 206 ? -13.475 4.268 -4.392 1.00 98.25 206 ALA A O 1
ATOM 1602 N N . ILE A 1 207 ? -14.846 5.534 -5.620 1.00 98.19 207 ILE A N 1
ATOM 1603 C CA . ILE A 1 207 ? -14.228 6.806 -5.218 1.00 98.19 207 ILE A CA 1
ATOM 1604 C C . ILE A 1 207 ? -15.186 7.581 -4.317 1.00 98.19 207 ILE A C 1
ATOM 1606 O O . ILE A 1 207 ? -16.207 8.082 -4.785 1.00 98.19 207 ILE A O 1
ATOM 1610 N N . ALA A 1 208 ? -14.835 7.742 -3.041 1.00 97.44 208 ALA A N 1
ATOM 1611 C CA . ALA A 1 208 ? -15.600 8.570 -2.113 1.00 97.44 208 ALA A CA 1
ATOM 1612 C C . ALA A 1 208 ? -15.070 10.007 -2.140 1.00 97.44 208 ALA A C 1
ATOM 1614 O O . ALA A 1 208 ? -14.106 10.353 -1.456 1.00 97.44 208 ALA A O 1
ATOM 1615 N N . GLY A 1 209 ? -15.705 10.871 -2.936 1.00 95.75 209 GLY A N 1
ATOM 1616 C CA . GLY A 1 209 ? -15.280 12.266 -3.106 1.00 95.75 209 GLY A CA 1
ATOM 1617 C C . GLY A 1 209 ? -15.301 13.104 -1.815 1.00 95.75 209 GLY A C 1
ATOM 1618 O O . GLY A 1 209 ? -14.628 14.131 -1.727 1.00 95.75 209 GLY A O 1
ATOM 1619 N N . ASN A 1 210 ? -16.064 12.690 -0.812 1.00 95.31 210 ASN A N 1
ATOM 1620 C CA . ASN A 1 210 ? -16.183 13.329 0.499 1.00 95.31 210 ASN A CA 1
ATOM 1621 C C . ASN A 1 210 ? -15.372 12.621 1.601 1.00 95.31 210 ASN A C 1
ATOM 1623 O O . ASN A 1 210 ? -15.299 13.138 2.711 1.00 95.31 210 ASN A O 1
ATOM 1627 N N . ALA A 1 211 ? -14.742 11.475 1.327 1.00 97.19 211 ALA A N 1
ATOM 1628 C CA . ALA A 1 211 ? -13.815 10.854 2.268 1.00 97.19 211 ALA A CA 1
ATOM 1629 C C . ALA A 1 211 ? -12.424 11.472 2.086 1.00 97.19 211 ALA A C 1
ATOM 1631 O O . ALA A 1 211 ? -11.789 11.301 1.044 1.00 97.19 211 ALA A O 1
ATOM 1632 N N . THR A 1 212 ? -11.960 12.217 3.088 1.00 97.00 212 THR A N 1
ATOM 1633 C CA . THR A 1 212 ? -10.698 12.963 3.015 1.00 97.00 212 THR A CA 1
ATOM 1634 C C . THR A 1 212 ? -9.932 12.931 4.336 1.00 97.00 212 THR A C 1
ATOM 1636 O O . THR A 1 212 ? -10.389 12.385 5.341 1.00 97.00 212 THR A O 1
ATOM 1639 N N . TRP A 1 213 ? -8.732 13.497 4.322 1.00 96.19 213 TRP A N 1
ATOM 1640 C CA . TRP A 1 213 ? -7.811 13.531 5.444 1.00 96.19 213 TRP A CA 1
ATOM 1641 C C . TRP A 1 213 ? -6.955 14.797 5.425 1.00 96.19 213 TRP A C 1
ATOM 1643 O O . TRP A 1 213 ? -6.796 15.463 4.399 1.00 96.19 213 TRP A O 1
ATOM 1653 N N . GLU A 1 214 ? -6.314 15.054 6.554 1.00 93.56 214 GLU A N 1
ATOM 1654 C CA . GLU A 1 214 ? -5.260 16.038 6.707 1.00 93.56 214 GLU A CA 1
ATOM 1655 C C . GLU A 1 214 ? -3.883 15.377 6.821 1.00 93.56 214 GLU A C 1
ATOM 1657 O O . GLU A 1 214 ? -3.730 14.206 7.169 1.00 93.56 214 GLU A O 1
ATOM 1662 N N . THR A 1 215 ? -2.849 16.165 6.549 1.00 88.38 215 THR A N 1
ATOM 1663 C CA . THR A 1 215 ? -1.442 15.818 6.765 1.00 88.38 215 THR A CA 1
ATOM 1664 C C . THR A 1 215 ? -0.708 17.063 7.237 1.00 88.38 215 THR A C 1
ATOM 1666 O O . THR A 1 215 ? -1.127 18.179 6.919 1.00 88.38 215 THR A O 1
ATOM 1669 N N . ASN A 1 216 ? 0.428 16.904 7.915 1.00 80.06 216 ASN A N 1
ATOM 1670 C CA . ASN A 1 216 ? 1.284 18.047 8.238 1.00 80.06 216 ASN A CA 1
ATOM 1671 C C . ASN A 1 216 ? 1.721 18.799 6.971 1.00 80.06 216 ASN A C 1
ATOM 1673 O O . ASN A 1 216 ? 2.140 18.200 5.977 1.00 80.06 216 ASN A O 1
ATOM 1677 N N . THR A 1 217 ? 1.628 20.129 7.006 1.00 66.44 217 THR A N 1
ATOM 1678 C CA . THR A 1 217 ? 2.112 20.990 5.927 1.00 66.44 217 THR A CA 1
ATOM 1679 C C . THR A 1 217 ? 3.638 21.016 5.946 1.00 66.44 217 THR A C 1
ATOM 1681 O O . THR A 1 217 ? 4.258 21.457 6.911 1.00 66.44 217 THR A O 1
ATOM 1684 N N . LYS A 1 218 ? 4.262 20.538 4.863 1.00 61.31 218 LYS A N 1
ATOM 1685 C CA . LYS A 1 218 ? 5.720 20.616 4.698 1.00 61.31 218 LYS A CA 1
ATOM 1686 C C . LYS A 1 218 ? 6.147 22.066 4.515 1.00 61.31 218 LYS A C 1
ATOM 1688 O O . LYS A 1 218 ? 5.551 22.785 3.707 1.00 61.31 218 LYS A O 1
ATOM 1693 N N . ARG A 1 219 ? 7.175 22.494 5.245 1.00 51.81 219 ARG A N 1
ATOM 1694 C CA . ARG A 1 219 ? 7.674 23.874 5.221 1.00 51.81 219 ARG A CA 1
ATOM 1695 C C . ARG A 1 219 ? 8.914 23.927 4.338 1.00 51.81 219 ARG A C 1
ATOM 1697 O O . ARG A 1 219 ? 9.887 23.225 4.567 1.00 51.81 219 ARG A O 1
ATOM 1704 N N . TRP A 1 220 ? 8.895 24.781 3.318 1.00 44.72 220 TRP A N 1
ATOM 1705 C CA . TRP A 1 220 ? 9.958 24.843 2.304 1.00 44.72 220 TRP A CA 1
ATOM 1706 C C . TRP A 1 220 ? 11.310 25.352 2.832 1.00 44.72 220 TRP A C 1
ATOM 1708 O O . TRP A 1 220 ? 12.315 25.193 2.150 1.00 44.72 220 TRP A O 1
ATOM 1718 N N . TRP A 1 221 ? 11.336 25.935 4.034 1.00 42.03 221 TRP A N 1
ATOM 1719 C CA . TRP A 1 221 ? 12.545 26.409 4.713 1.00 42.03 221 TRP A CA 1
ATOM 1720 C C . TRP A 1 221 ? 13.126 25.408 5.725 1.00 42.03 221 TRP A C 1
ATOM 1722 O O . TRP A 1 221 ? 14.145 25.700 6.344 1.00 42.03 221 TRP A O 1
ATOM 1732 N N . ASN A 1 222 ? 12.506 24.237 5.918 1.00 49.41 222 ASN A N 1
ATOM 1733 C CA . ASN A 1 222 ? 13.083 23.181 6.747 1.00 49.41 222 ASN A CA 1
ATOM 1734 C C . ASN A 1 222 ? 14.083 22.359 5.913 1.00 49.41 222 ASN A C 1
ATOM 1736 O O . ASN A 1 222 ? 13.727 21.789 4.881 1.00 49.41 222 ASN A O 1
ATOM 1740 N N . TYR A 1 223 ? 15.335 22.288 6.367 1.00 47.75 223 TYR A N 1
ATOM 1741 C CA . TYR A 1 223 ? 16.410 21.543 5.707 1.00 47.75 223 TYR A CA 1
ATOM 1742 C C . TYR A 1 223 ? 16.052 20.061 5.483 1.00 47.75 223 TYR A C 1
ATOM 1744 O O . TYR A 1 223 ? 16.321 19.508 4.411 1.00 47.75 223 TYR A O 1
ATOM 1752 N N . ASP A 1 224 ? 15.357 19.439 6.438 1.00 59.19 224 ASP A N 1
ATOM 1753 C CA . ASP A 1 224 ? 14.893 18.053 6.320 1.00 59.19 224 ASP A CA 1
ATOM 1754 C C . ASP A 1 224 ? 13.799 17.889 5.257 1.00 59.19 224 ASP A C 1
ATOM 1756 O O . ASP A 1 224 ? 13.765 16.879 4.546 1.00 59.19 224 ASP A O 1
ATOM 1760 N N . ASP A 1 225 ? 12.949 18.904 5.073 1.00 60.94 225 ASP A N 1
ATOM 1761 C CA . ASP A 1 225 ? 11.916 18.910 4.034 1.00 60.94 225 ASP A CA 1
ATOM 1762 C C . ASP A 1 225 ? 12.524 19.087 2.634 1.00 60.94 225 ASP A C 1
ATOM 1764 O O . ASP A 1 225 ? 12.071 18.436 1.686 1.00 60.94 225 ASP A O 1
ATOM 1768 N N . VAL A 1 226 ? 13.585 19.892 2.492 1.00 60.88 226 VAL A N 1
ATOM 1769 C CA . VAL A 1 226 ? 14.322 20.070 1.224 1.00 60.88 226 VAL A CA 1
ATOM 1770 C C . VAL A 1 226 ? 15.066 18.790 0.839 1.00 60.88 226 VAL A C 1
ATOM 1772 O O . VAL A 1 226 ? 14.899 18.278 -0.272 1.00 60.88 226 VAL A O 1
ATOM 1775 N N . ASN A 1 227 ? 15.821 18.202 1.770 1.00 60.03 227 ASN A N 1
ATOM 1776 C CA . ASN A 1 227 ? 16.470 16.907 1.553 1.00 60.03 227 ASN A CA 1
ATOM 1777 C C . ASN A 1 227 ? 15.444 15.799 1.274 1.00 60.03 227 ASN A C 1
ATOM 1779 O O . ASN A 1 227 ? 15.650 14.940 0.410 1.00 60.03 227 ASN A O 1
ATOM 1783 N N . GLY A 1 228 ? 14.304 15.833 1.965 1.00 68.88 228 GLY A N 1
ATOM 1784 C CA . GLY A 1 228 ? 13.167 14.958 1.711 1.00 68.88 228 GLY A CA 1
ATOM 1785 C C . GLY A 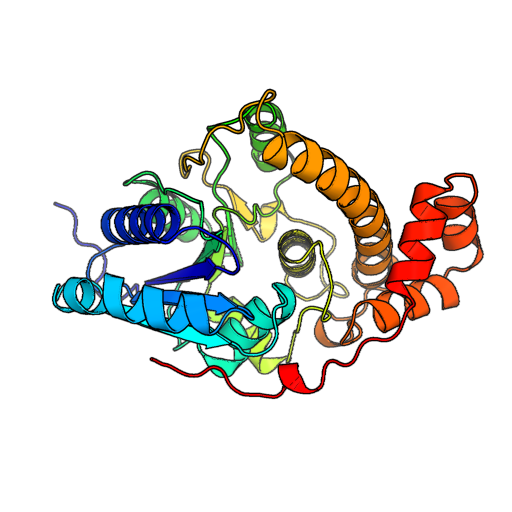1 228 ? 12.593 15.125 0.302 1.00 68.88 228 GLY A C 1
ATOM 1786 O O . GLY A 1 228 ? 12.259 14.125 -0.339 1.00 68.88 228 GLY A O 1
ATOM 1787 N N . ALA A 1 229 ? 12.519 16.355 -0.2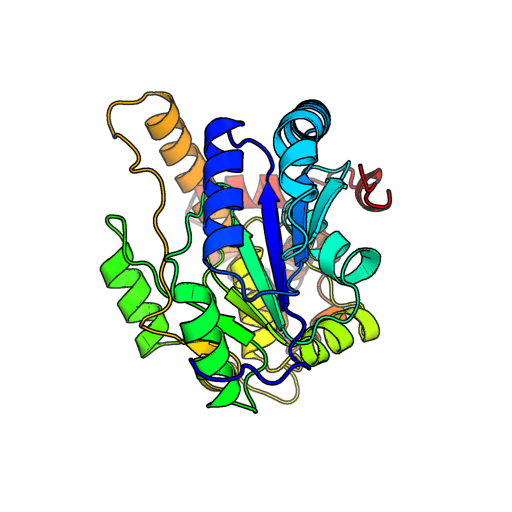12 1.00 66.31 229 ALA A N 1
ATOM 1788 C CA . ALA A 1 229 ? 12.068 16.648 -1.569 1.00 66.31 229 ALA A CA 1
ATOM 1789 C C . ALA A 1 229 ? 13.039 16.099 -2.628 1.00 66.31 229 ALA A C 1
ATOM 1791 O O . ALA A 1 229 ? 12.594 15.422 -3.554 1.00 66.31 229 ALA A O 1
ATOM 1792 N N . ILE A 1 230 ? 14.354 16.277 -2.455 1.00 67.50 230 ILE A N 1
ATOM 1793 C CA . ILE A 1 230 ? 15.376 15.725 -3.366 1.00 67.50 230 ILE A CA 1
ATOM 1794 C C . ILE A 1 230 ? 15.315 14.191 -3.387 1.00 67.50 230 ILE A C 1
ATOM 1796 O O . ILE A 1 230 ? 15.233 13.570 -4.450 1.00 67.50 230 ILE A O 1
ATOM 1800 N N . ARG A 1 231 ? 15.263 13.553 -2.209 1.00 79.19 231 ARG A N 1
ATOM 1801 C CA . ARG A 1 231 ? 15.089 12.092 -2.104 1.00 79.19 231 ARG A CA 1
ATOM 1802 C C . ARG A 1 231 ? 13.786 11.635 -2.758 1.00 79.19 231 ARG A C 1
ATOM 1804 O O . ARG A 1 231 ? 13.751 10.574 -3.379 1.00 79.19 231 ARG A O 1
ATOM 1811 N N . ARG A 1 232 ? 12.710 12.422 -2.647 1.00 80.38 232 ARG A N 1
ATOM 1812 C CA . ARG A 1 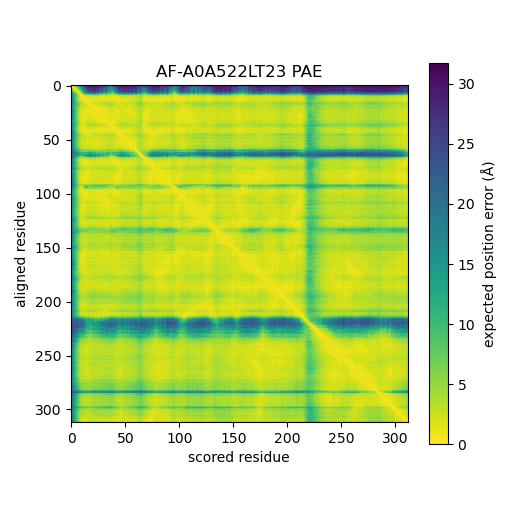232 ? 11.429 12.133 -3.304 1.00 80.38 232 ARG A CA 1
ATOM 1813 C C . ARG A 1 232 ? 11.559 12.175 -4.823 1.00 80.38 232 ARG A C 1
ATOM 1815 O O . ARG A 1 232 ? 11.018 11.274 -5.453 1.00 80.38 232 ARG A O 1
ATOM 1822 N N . VAL A 1 233 ? 12.284 13.139 -5.393 1.00 80.19 233 VAL A N 1
ATOM 1823 C CA . VAL A 1 233 ? 12.554 13.204 -6.843 1.00 80.19 233 VAL A CA 1
ATOM 1824 C C . VAL A 1 233 ? 13.284 11.946 -7.313 1.00 80.19 233 VAL A C 1
ATOM 1826 O O . VAL A 1 233 ? 12.813 11.284 -8.234 1.00 80.19 233 VAL A O 1
ATOM 1829 N N . MET A 1 234 ? 14.350 11.530 -6.623 1.00 80.81 234 MET A N 1
ATOM 1830 C CA . MET A 1 234 ? 15.061 10.287 -6.964 1.00 80.81 234 MET A CA 1
ATOM 1831 C C . MET A 1 234 ? 14.158 9.048 -6.887 1.00 80.81 234 MET A C 1
ATOM 1833 O O . MET A 1 234 ? 14.188 8.186 -7.765 1.00 80.81 234 MET A O 1
ATOM 1837 N N . ARG A 1 235 ? 13.279 8.981 -5.881 1.00 85.19 235 ARG A N 1
ATOM 1838 C CA . ARG A 1 235 ? 12.268 7.917 -5.779 1.00 85.19 235 ARG A CA 1
ATOM 1839 C C . ARG A 1 235 ? 11.223 7.974 -6.899 1.00 85.19 235 ARG A C 1
ATOM 1841 O O . ARG A 1 235 ? 10.714 6.926 -7.278 1.00 85.19 235 ARG A O 1
ATOM 1848 N N . GLN A 1 236 ? 10.907 9.148 -7.457 1.00 88.44 236 GLN A N 1
ATOM 1849 C CA . GLN A 1 236 ? 10.002 9.233 -8.611 1.00 88.44 236 GLN A CA 1
ATOM 1850 C C . GLN A 1 236 ? 10.596 8.540 -9.840 1.00 88.44 236 GLN A C 1
ATOM 1852 O O . GLN A 1 236 ? 9.856 7.822 -10.504 1.00 88.44 236 GLN A O 1
ATOM 1857 N N . PHE A 1 237 ? 11.901 8.683 -10.103 1.00 91.25 237 PHE A N 1
ATOM 1858 C CA . PHE A 1 237 ? 12.571 7.975 -11.204 1.00 91.25 237 PHE A CA 1
ATOM 1859 C C . PHE A 1 237 ? 12.533 6.454 -11.019 1.00 91.25 237 PHE A C 1
ATOM 1861 O O . PHE A 1 237 ? 12.159 5.739 -11.945 1.00 91.25 237 PHE A O 1
ATOM 1868 N N . ARG A 1 238 ? 12.804 5.955 -9.803 1.00 93.31 238 ARG A N 1
ATOM 1869 C CA . ARG A 1 238 ? 12.592 4.532 -9.468 1.00 93.31 238 ARG A CA 1
ATOM 1870 C C . ARG A 1 238 ? 11.150 4.104 -9.739 1.00 93.31 238 ARG A C 1
ATOM 1872 O O . ARG A 1 238 ? 10.908 3.141 -10.454 1.00 93.31 238 ARG A O 1
ATOM 1879 N N . GLY A 1 239 ? 10.190 4.881 -9.242 1.00 92.50 239 GLY A N 1
ATOM 1880 C CA . GLY A 1 239 ? 8.772 4.592 -9.418 1.00 92.50 239 GLY A CA 1
ATOM 1881 C C . GLY A 1 239 ? 8.292 4.636 -10.873 1.00 92.50 239 GLY A C 1
ATOM 1882 O O . GLY A 1 239 ? 7.285 4.016 -11.185 1.00 92.50 239 GLY A O 1
ATOM 1883 N N . GLN A 1 240 ? 8.972 5.359 -11.765 1.00 94.38 240 GLN A N 1
ATOM 1884 C CA . GLN A 1 240 ? 8.675 5.327 -13.200 1.00 94.38 240 GLN A CA 1
ATOM 1885 C C . GLN A 1 240 ? 9.061 3.977 -13.816 1.00 94.38 240 GLN A C 1
ATOM 1887 O O . GLN A 1 240 ? 8.269 3.412 -14.565 1.00 94.38 240 GLN A O 1
ATOM 1892 N N . ILE A 1 241 ? 10.233 3.444 -13.458 1.00 95.75 241 ILE A N 1
ATOM 1893 C CA . ILE A 1 241 ? 10.709 2.128 -13.908 1.00 95.75 241 ILE A CA 1
ATOM 1894 C C . ILE A 1 241 ? 9.809 1.013 -13.363 1.00 95.75 241 ILE A C 1
ATOM 1896 O O . ILE A 1 241 ? 9.336 0.174 -14.124 1.00 95.75 241 ILE A O 1
ATOM 1900 N N . GLU A 1 242 ? 9.493 1.056 -12.066 1.00 96.44 242 GLU A N 1
ATOM 1901 C CA . GLU A 1 242 ? 8.568 0.107 -11.429 1.00 96.44 242 GLU A CA 1
ATOM 1902 C C . GLU A 1 242 ? 7.198 0.094 -12.121 1.00 96.44 242 GLU A C 1
ATOM 1904 O O . GLU A 1 242 ? 6.671 -0.974 -12.427 1.00 96.44 242 GLU A O 1
ATOM 1909 N N . ASN A 1 243 ? 6.644 1.270 -12.440 1.00 96.19 243 ASN A N 1
ATOM 1910 C CA . ASN A 1 243 ? 5.373 1.367 -13.156 1.00 96.19 243 ASN A CA 1
ATOM 1911 C C . ASN A 1 243 ? 5.443 0.733 -14.554 1.00 96.19 243 ASN A C 1
ATOM 1913 O O . ASN A 1 243 ? 4.483 0.081 -14.956 1.00 96.19 243 ASN A O 1
ATOM 1917 N N . GLN A 1 244 ? 6.548 0.896 -15.293 1.00 96.56 244 GLN A N 1
ATOM 1918 C CA . GLN A 1 244 ? 6.710 0.248 -16.602 1.00 96.56 244 GLN A CA 1
ATOM 1919 C C . GLN A 1 244 ? 6.791 -1.273 -16.483 1.00 96.56 244 GLN A C 1
ATOM 1921 O O . GLN A 1 244 ? 6.175 -1.978 -17.286 1.00 96.56 244 GLN A O 1
ATOM 1926 N N . ALA A 1 245 ? 7.493 -1.786 -15.473 1.00 97.44 245 ALA A N 1
ATOM 1927 C CA . ALA A 1 245 ? 7.590 -3.221 -15.240 1.00 97.44 245 ALA A CA 1
ATOM 1928 C C . ALA A 1 245 ? 6.231 -3.826 -14.846 1.00 97.44 245 ALA A C 1
ATOM 1930 O O . ALA A 1 245 ? 5.792 -4.794 -15.465 1.00 97.44 245 ALA A O 1
ATOM 1931 N N . ILE A 1 246 ? 5.505 -3.207 -13.904 1.00 97.75 246 ILE A N 1
ATOM 1932 C CA . ILE A 1 246 ? 4.153 -3.644 -13.510 1.00 97.75 246 ILE A CA 1
ATOM 1933 C C . ILE A 1 246 ? 3.170 -3.554 -14.681 1.00 97.75 246 ILE A C 1
ATOM 1935 O O . ILE A 1 246 ? 2.408 -4.493 -14.915 1.00 97.75 246 ILE A O 1
ATOM 1939 N N . LYS A 1 247 ? 3.205 -2.459 -15.452 1.00 96.81 247 LYS A N 1
ATOM 1940 C CA . LYS A 1 247 ? 2.395 -2.310 -16.667 1.00 96.81 247 LYS A CA 1
ATOM 1941 C C . LYS A 1 247 ? 2.692 -3.429 -17.661 1.00 96.81 247 LYS A C 1
ATOM 1943 O O . LYS A 1 247 ? 1.777 -4.045 -18.195 1.00 96.81 247 LYS A O 1
ATOM 1948 N N . SER A 1 248 ? 3.967 -3.717 -17.898 1.00 97.00 248 SER A N 1
ATOM 1949 C CA . SER A 1 248 ? 4.368 -4.775 -18.823 1.00 97.00 248 SER A CA 1
ATOM 1950 C C . SER A 1 248 ? 3.880 -6.147 -18.355 1.00 97.00 248 SER A C 1
ATOM 1952 O O . SER A 1 248 ? 3.373 -6.916 -19.166 1.00 97.00 248 SER A O 1
ATOM 1954 N N . HIS A 1 249 ? 3.952 -6.426 -17.052 1.00 98.00 249 HIS A N 1
ATOM 1955 C CA . HIS A 1 249 ? 3.472 -7.673 -16.455 1.00 98.00 249 HIS A CA 1
ATOM 1956 C C . HIS A 1 249 ? 1.955 -7.853 -16.590 1.00 98.00 249 HIS A C 1
ATOM 1958 O O . HIS A 1 249 ? 1.494 -8.858 -17.129 1.00 98.00 249 HIS A O 1
ATOM 1964 N N . LEU A 1 250 ? 1.180 -6.876 -16.113 1.00 97.62 250 LEU A N 1
ATOM 1965 C CA . LEU A 1 250 ? -0.276 -6.994 -16.002 1.00 97.62 250 LEU A CA 1
ATOM 1966 C C . LEU A 1 250 ? -1.005 -6.636 -17.300 1.00 97.62 250 LEU A C 1
ATOM 1968 O O . LEU A 1 250 ? -1.960 -7.305 -17.665 1.00 97.62 250 LEU A O 1
ATOM 1972 N N . GLU A 1 251 ? -0.583 -5.593 -18.010 1.00 96.56 251 GLU A N 1
ATOM 1973 C CA . GLU A 1 251 ? -1.317 -5.086 -19.176 1.00 96.56 251 GLU A CA 1
ATOM 1974 C C . GLU A 1 251 ? -0.840 -5.724 -20.483 1.00 96.56 251 GLU A C 1
ATOM 1976 O O . GLU A 1 251 ? -1.655 -6.148 -21.300 1.00 96.56 251 GLU A O 1
ATOM 1981 N N . ILE A 1 252 ? 0.481 -5.793 -20.688 1.00 96.38 252 ILE A N 1
ATOM 1982 C CA . ILE A 1 252 ? 1.062 -6.238 -21.966 1.00 96.38 252 ILE A CA 1
ATOM 1983 C C . ILE A 1 252 ? 1.121 -7.763 -22.029 1.00 96.38 252 ILE A C 1
ATOM 1985 O O . ILE A 1 252 ? 0.634 -8.363 -22.983 1.00 96.38 252 ILE A O 1
ATOM 1989 N N . LEU A 1 253 ? 1.720 -8.394 -21.018 1.00 96.44 253 LEU A N 1
ATOM 1990 C CA . LEU A 1 253 ? 1.871 -9.849 -20.957 1.00 96.44 253 LEU A CA 1
ATOM 1991 C C . LEU A 1 253 ? 0.627 -10.550 -20.403 1.00 96.44 253 LEU A C 1
ATOM 1993 O O . LEU A 1 253 ? 0.513 -11.767 -20.538 1.00 96.44 253 LEU A O 1
ATOM 1997 N N . LYS A 1 254 ? -0.282 -9.794 -19.771 1.00 96.94 254 LYS A N 1
ATOM 1998 C CA . LYS A 1 254 ? -1.485 -10.305 -19.101 1.00 96.94 254 LYS A CA 1
ATOM 1999 C C . LYS A 1 254 ? -1.191 -11.445 -18.123 1.00 96.94 254 LYS A C 1
ATOM 2001 O O . LYS A 1 254 ? -1.953 -12.402 -18.015 1.00 96.94 254 LYS A O 1
ATOM 2006 N N . LEU A 1 255 ? -0.068 -11.366 -17.414 1.00 97.56 255 LEU A N 1
ATOM 2007 C CA . LEU A 1 255 ? 0.305 -12.375 -16.430 1.00 97.56 255 LEU A CA 1
ATOM 2008 C C . LEU A 1 255 ? -0.456 -12.156 -15.127 1.00 97.56 255 LEU A C 1
ATOM 2010 O O . LEU A 1 255 ? -0.660 -11.024 -14.691 1.00 97.56 255 LEU A O 1
ATOM 2014 N N . ALA A 1 256 ? -0.836 -13.254 -14.479 1.00 97.56 256 ALA A N 1
ATOM 2015 C CA . ALA A 1 256 ? -1.553 -13.205 -13.214 1.00 97.56 256 ALA A CA 1
ATOM 2016 C C . ALA A 1 256 ? -0.734 -12.472 -12.116 1.00 97.56 256 ALA A C 1
ATOM 2018 O O . ALA A 1 256 ? 0.500 -12.586 -12.097 1.00 97.56 256 ALA A O 1
ATOM 2019 N N . PRO A 1 257 ? -1.381 -11.737 -11.187 1.00 97.94 257 PRO A N 1
ATOM 2020 C CA . PRO A 1 257 ? -0.710 -11.014 -10.101 1.00 97.94 257 PRO A CA 1
ATOM 2021 C C . PRO A 1 257 ? 0.201 -11.877 -9.216 1.00 97.94 257 PRO A C 1
ATOM 2023 O O . PRO A 1 257 ? 1.258 -11.430 -8.792 1.00 97.94 257 PRO A O 1
ATOM 2026 N N . GLU A 1 258 ? -0.160 -13.134 -8.967 1.00 97.56 258 GLU A N 1
ATOM 2027 C CA . GLU A 1 258 ? 0.637 -14.095 -8.192 1.00 97.56 258 GLU A CA 1
ATOM 2028 C C . GLU A 1 258 ? 1.918 -14.557 -8.904 1.00 97.56 258 GLU A C 1
ATOM 2030 O O . GLU A 1 258 ? 2.757 -15.226 -8.305 1.00 97.56 258 GLU A O 1
ATOM 2035 N N . LYS A 1 259 ? 2.080 -14.216 -10.189 1.00 98.00 259 LYS A N 1
ATOM 2036 C CA . LYS A 1 259 ? 3.307 -14.459 -10.957 1.00 98.00 259 LYS A CA 1
ATOM 2037 C C . LYS A 1 259 ? 4.264 -13.274 -10.944 1.00 98.00 259 LYS A C 1
ATOM 2039 O O . LYS A 1 259 ? 5.336 -13.387 -11.527 1.00 98.00 259 LYS A O 1
ATOM 2044 N N . ILE A 1 260 ? 3.893 -12.153 -10.323 1.00 97.81 260 ILE A N 1
ATOM 2045 C CA . ILE A 1 260 ? 4.802 -11.020 -10.152 1.00 97.81 260 ILE A CA 1
ATOM 2046 C C . ILE A 1 260 ? 6.035 -11.501 -9.359 1.00 97.81 260 ILE A C 1
ATOM 2048 O O . ILE A 1 260 ? 5.863 -12.150 -8.322 1.00 97.81 260 ILE A O 1
ATOM 2052 N N . PRO A 1 261 ? 7.269 -11.192 -9.803 1.00 97.81 261 PRO A N 1
ATOM 2053 C CA . PRO A 1 261 ? 8.468 -11.585 -9.075 1.00 97.81 261 PRO A CA 1
ATOM 2054 C C . PRO A 1 261 ? 8.472 -11.102 -7.616 1.00 97.81 261 PRO A C 1
ATOM 2056 O O . PRO A 1 261 ? 8.016 -9.994 -7.321 1.00 97.81 261 PRO A O 1
ATOM 2059 N N . PRO A 1 262 ? 9.023 -11.898 -6.681 1.00 97.00 262 PRO A N 1
ATOM 2060 C CA . PRO A 1 262 ? 8.897 -11.648 -5.244 1.00 97.00 262 PRO A CA 1
ATOM 2061 C C . PRO A 1 262 ? 9.682 -10.426 -4.746 1.00 97.00 262 PRO A C 1
ATOM 2063 O O . PRO A 1 262 ? 9.484 -9.988 -3.615 1.00 97.00 262 PRO A O 1
ATOM 2066 N N . ASN A 1 263 ? 10.580 -9.869 -5.555 1.00 97.19 263 ASN A N 1
ATOM 2067 C CA . ASN A 1 263 ? 11.370 -8.690 -5.224 1.00 97.19 263 ASN A CA 1
ATOM 2068 C C . ASN A 1 263 ? 11.517 -7.770 -6.440 1.00 97.19 263 ASN A C 1
ATOM 2070 O O . ASN A 1 263 ? 11.329 -8.176 -7.590 1.00 97.19 263 ASN A O 1
ATOM 2074 N N . VAL A 1 264 ? 11.825 -6.502 -6.167 1.00 96.69 264 VAL A N 1
ATOM 2075 C CA . VAL A 1 264 ? 11.893 -5.475 -7.209 1.00 96.69 264 VAL A CA 1
ATOM 2076 C C . VAL A 1 264 ? 13.008 -5.747 -8.223 1.00 96.69 264 VAL A C 1
ATOM 2078 O O . VAL A 1 264 ? 12.794 -5.517 -9.407 1.00 96.69 264 VAL A O 1
ATOM 2081 N N . SER A 1 265 ? 14.154 -6.294 -7.807 1.00 97.25 265 SER A N 1
ATOM 2082 C CA . SER A 1 265 ? 15.253 -6.613 -8.728 1.00 97.25 265 SER A CA 1
ATOM 2083 C C . SER A 1 265 ? 14.836 -7.663 -9.754 1.00 97.25 265 SER A C 1
ATOM 2085 O O . SER A 1 265 ? 15.050 -7.454 -10.945 1.00 97.25 265 SER A O 1
ATOM 2087 N N . GLY A 1 266 ? 14.152 -8.727 -9.325 1.00 97.44 266 GLY A N 1
ATOM 2088 C CA . GLY A 1 266 ? 13.584 -9.741 -10.211 1.00 97.44 266 GLY A CA 1
ATOM 2089 C C . GLY A 1 266 ? 12.520 -9.177 -11.154 1.00 97.44 266 GLY A C 1
ATOM 2090 O O . GLY A 1 266 ? 12.553 -9.464 -12.347 1.00 97.44 266 GLY A O 1
ATOM 2091 N N . LEU A 1 267 ? 11.626 -8.316 -10.651 1.00 97.69 267 LEU A N 1
ATOM 2092 C CA . LEU A 1 267 ? 10.600 -7.654 -11.469 1.00 97.69 267 LEU A CA 1
ATOM 2093 C C . LEU A 1 267 ? 11.223 -6.800 -12.582 1.00 97.69 267 LEU A C 1
ATOM 2095 O O . LEU A 1 267 ? 10.788 -6.850 -13.733 1.00 97.69 267 LEU A O 1
ATOM 2099 N N . ILE A 1 268 ? 12.241 -6.009 -12.244 1.00 97.50 268 ILE A N 1
ATOM 2100 C CA . ILE A 1 268 ? 12.920 -5.152 -13.215 1.00 97.50 268 ILE A CA 1
ATOM 2101 C C . ILE A 1 268 ? 13.771 -5.981 -14.184 1.00 97.50 268 ILE A C 1
ATOM 2103 O O . ILE A 1 268 ? 13.734 -5.713 -15.385 1.00 97.50 268 ILE A O 1
ATOM 2107 N N . ALA A 1 269 ? 14.488 -6.999 -13.702 1.00 97.50 269 ALA A N 1
ATOM 2108 C CA . ALA A 1 269 ? 15.282 -7.889 -14.546 1.00 97.50 269 ALA A CA 1
ATOM 2109 C C . ALA A 1 269 ? 14.410 -8.604 -15.588 1.00 97.50 269 ALA A C 1
ATOM 2111 O O . ALA A 1 269 ? 14.761 -8.630 -16.767 1.00 97.50 269 ALA A O 1
ATOM 2112 N N . GLU A 1 270 ? 13.239 -9.104 -15.184 1.00 97.25 270 GLU A N 1
ATOM 2113 C CA . GLU A 1 270 ? 12.281 -9.723 -16.100 1.00 97.25 270 GLU A CA 1
ATOM 2114 C C . GLU A 1 270 ? 11.775 -8.730 -17.156 1.00 97.25 270 GLU A C 1
ATOM 2116 O O . GLU A 1 270 ? 11.715 -9.061 -18.342 1.00 97.25 270 GLU A O 1
ATOM 2121 N N . TRP A 1 271 ? 11.445 -7.497 -16.756 1.00 97.50 271 TRP A N 1
ATOM 2122 C CA . TRP A 1 271 ? 11.015 -6.461 -17.697 1.00 97.50 271 TRP A CA 1
ATOM 2123 C C . TRP A 1 271 ? 12.097 -6.141 -18.738 1.00 97.50 271 TRP A C 1
ATOM 2125 O O . TRP A 1 271 ? 11.804 -6.125 -19.935 1.00 97.50 271 TRP A O 1
ATOM 2135 N N . VAL A 1 272 ? 13.344 -5.949 -18.299 1.00 96.88 272 VAL A N 1
ATOM 2136 C CA . VAL A 1 272 ? 14.492 -5.682 -19.181 1.00 96.88 272 VAL A CA 1
ATOM 2137 C C . VAL A 1 272 ? 14.758 -6.864 -20.115 1.00 96.88 272 VAL A C 1
ATOM 2139 O O . VAL A 1 272 ? 14.986 -6.665 -21.305 1.00 96.88 272 VAL A O 1
ATOM 2142 N N . GLN A 1 273 ? 14.682 -8.098 -19.611 1.00 97.12 273 GLN A N 1
ATOM 2143 C CA . GLN A 1 273 ? 14.905 -9.299 -20.416 1.00 97.12 273 GLN A CA 1
ATOM 2144 C C . GLN A 1 273 ? 13.833 -9.479 -21.499 1.00 97.12 273 GLN A C 1
ATOM 2146 O O . GLN A 1 273 ? 14.151 -9.854 -22.626 1.00 97.12 273 GLN A O 1
ATOM 2151 N N . ARG A 1 274 ? 12.560 -9.229 -21.171 1.00 96.75 274 ARG A N 1
ATOM 2152 C CA . ARG A 1 274 ? 11.439 -9.417 -22.106 1.00 96.75 274 ARG A CA 1
ATOM 2153 C C . ARG A 1 274 ? 11.267 -8.262 -23.091 1.00 96.75 274 ARG A C 1
ATOM 2155 O O . ARG A 1 274 ? 10.740 -8.479 -24.179 1.00 96.75 274 ARG A O 1
ATOM 2162 N N . PHE A 1 275 ? 11.673 -7.048 -22.721 1.00 96.62 275 PHE A N 1
ATOM 2163 C CA . PHE A 1 275 ? 11.487 -5.844 -23.535 1.00 96.62 275 PHE A CA 1
ATOM 2164 C C . PHE A 1 275 ? 12.770 -5.001 -23.647 1.00 96.62 275 PHE A C 1
ATOM 2166 O O . PHE A 1 275 ? 12.727 -3.805 -23.342 1.00 96.62 275 PHE A O 1
ATOM 2173 N N . PRO A 1 276 ? 13.894 -5.572 -24.120 1.00 95.94 276 PRO A N 1
ATOM 2174 C CA . PRO A 1 276 ? 15.205 -4.924 -24.066 1.00 95.94 276 PRO A CA 1
ATOM 2175 C C . PRO A 1 276 ? 15.244 -3.590 -24.817 1.00 95.94 276 PRO A C 1
ATOM 2177 O O . PRO A 1 276 ? 15.762 -2.601 -24.301 1.00 95.94 276 PRO A O 1
ATOM 2180 N N . GLU A 1 277 ? 14.642 -3.524 -26.007 1.00 95.25 277 GLU A N 1
ATOM 2181 C CA . GLU A 1 277 ? 14.577 -2.294 -26.806 1.00 95.25 277 GLU A CA 1
ATOM 2182 C C . GLU A 1 277 ? 13.784 -1.197 -26.090 1.00 95.25 277 GLU A C 1
ATOM 2184 O O . GLU A 1 277 ? 14.290 -0.091 -25.914 1.00 95.25 277 GLU A O 1
ATOM 2189 N N . LYS A 1 278 ? 12.586 -1.519 -25.580 1.00 93.12 278 LYS A N 1
ATOM 2190 C CA . LYS A 1 278 ? 11.745 -0.555 -24.851 1.00 93.12 278 LYS A CA 1
ATOM 2191 C C . LYS A 1 278 ? 12.398 -0.095 -23.552 1.00 93.12 278 LYS A C 1
ATOM 2193 O O . LYS A 1 278 ? 12.309 1.083 -23.219 1.00 93.12 278 LYS A O 1
ATOM 2198 N N . SER A 1 279 ? 13.042 -0.993 -22.802 1.00 94.31 279 SER A N 1
ATOM 2199 C CA . SER A 1 279 ? 13.744 -0.608 -21.575 1.00 94.31 279 SER A CA 1
ATOM 2200 C C . SER A 1 279 ? 14.946 0.285 -21.875 1.00 94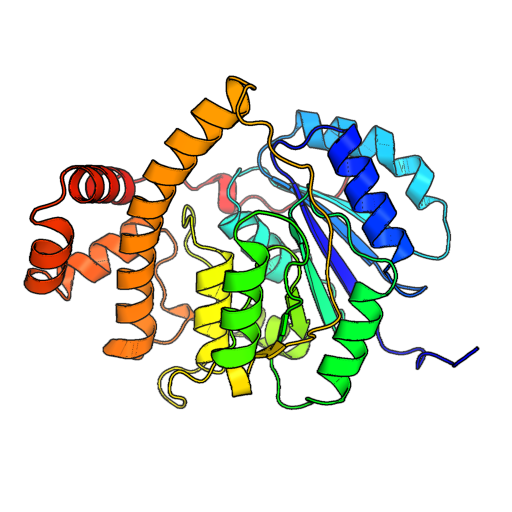.31 279 SER A C 1
ATOM 2202 O O . SER A 1 279 ? 15.159 1.272 -21.169 1.00 94.31 279 SER A O 1
ATOM 2204 N N . ASN A 1 280 ? 15.692 -0.012 -22.945 1.00 94.00 280 ASN A N 1
ATOM 2205 C CA . ASN A 1 280 ? 16.826 0.798 -23.381 1.00 94.00 280 ASN A CA 1
ATOM 2206 C C . ASN A 1 280 ? 16.380 2.167 -23.888 1.00 94.00 280 ASN A C 1
ATOM 2208 O O . ASN A 1 280 ? 17.008 3.156 -23.540 1.00 94.00 280 ASN A O 1
ATOM 2212 N N . GLU A 1 281 ? 15.289 2.250 -24.647 1.00 94.12 281 GLU A N 1
ATOM 2213 C CA . GLU A 1 281 ? 14.706 3.517 -25.093 1.00 94.12 281 GLU A CA 1
ATOM 2214 C C . GLU A 1 281 ? 14.231 4.355 -23.896 1.00 94.12 281 GLU A C 1
ATOM 2216 O O . GLU A 1 281 ? 14.596 5.524 -23.762 1.00 94.12 281 GLU A O 1
ATOM 2221 N N . PHE A 1 282 ? 13.488 3.738 -22.970 1.00 93.19 282 PHE A N 1
ATOM 2222 C CA . PHE A 1 282 ? 12.922 4.409 -21.799 1.00 93.19 282 PHE A CA 1
ATOM 2223 C C . PHE A 1 282 ? 13.997 5.006 -20.880 1.00 93.19 282 PHE A C 1
ATOM 2225 O O . PHE A 1 282 ? 13.862 6.121 -20.375 1.00 93.19 282 PHE A O 1
ATOM 2232 N N . VAL A 1 283 ? 15.080 4.262 -20.657 1.00 92.94 283 VAL A N 1
ATOM 2233 C CA . VAL A 1 283 ? 16.209 4.675 -19.811 1.00 92.94 283 VAL A CA 1
ATOM 2234 C C . VAL A 1 283 ? 17.231 5.518 -20.593 1.00 92.94 283 VAL A C 1
ATOM 2236 O O . VAL A 1 283 ? 17.991 6.296 -20.007 1.00 92.94 283 VAL A O 1
ATOM 2239 N N . GLY A 1 284 ? 17.241 5.379 -21.917 1.00 82.88 284 GLY A N 1
ATOM 2240 C CA . GLY A 1 284 ? 18.363 5.643 -22.808 1.00 82.88 284 GLY A CA 1
ATOM 2241 C C . GLY A 1 284 ? 18.978 7.019 -22.683 1.00 82.88 284 GLY A C 1
ATOM 2242 O O . GLY A 1 284 ? 20.192 7.102 -22.628 1.00 82.88 284 GLY A O 1
ATOM 2243 N N . ASN A 1 285 ? 18.203 8.090 -22.544 1.00 83.31 285 ASN A N 1
ATOM 2244 C CA . ASN A 1 285 ? 18.763 9.450 -22.524 1.00 83.31 285 ASN A CA 1
ATOM 2245 C C . ASN A 1 285 ? 18.701 10.133 -21.154 1.00 83.31 285 ASN A C 1
ATOM 2247 O O . ASN A 1 285 ? 19.070 11.298 -21.026 1.00 83.31 285 ASN A O 1
ATOM 2251 N N . ASN A 1 286 ? 18.267 9.419 -20.110 1.00 93.31 286 ASN A N 1
ATOM 2252 C CA . ASN A 1 286 ? 18.074 10.004 -18.789 1.00 93.31 286 ASN A CA 1
ATOM 2253 C C . ASN A 1 286 ? 19.053 9.399 -17.761 1.00 93.31 286 ASN A C 1
ATOM 2255 O O . ASN A 1 286 ? 18.862 8.261 -17.318 1.00 93.31 286 ASN A O 1
ATOM 2259 N N . PRO A 1 287 ? 20.084 10.148 -17.320 1.00 92.56 287 PRO A N 1
ATOM 2260 C CA . PRO A 1 287 ? 21.081 9.634 -16.382 1.00 92.56 287 PRO A CA 1
ATOM 2261 C C . PRO A 1 287 ? 20.485 9.256 -15.017 1.00 92.56 287 PRO A C 1
ATOM 2263 O O . PRO A 1 287 ? 20.978 8.333 -14.368 1.00 92.56 287 PRO A O 1
ATOM 2266 N N . PHE A 1 288 ? 19.396 9.905 -14.591 1.00 93.50 288 PHE A N 1
ATOM 2267 C CA . PHE A 1 288 ? 18.715 9.564 -13.343 1.00 93.50 288 PHE A CA 1
ATOM 2268 C C . PHE A 1 288 ? 17.940 8.251 -13.453 1.00 93.50 288 PHE A C 1
ATOM 2270 O O . PHE A 1 288 ? 17.962 7.465 -12.507 1.00 93.50 288 PHE A O 1
ATOM 2277 N N . LEU A 1 289 ? 17.314 7.975 -14.604 1.00 94.31 289 LEU A N 1
ATOM 2278 C CA . LEU A 1 289 ? 16.687 6.674 -14.863 1.00 94.31 289 LEU A CA 1
ATOM 2279 C C . LEU A 1 289 ? 17.731 5.561 -14.956 1.00 94.31 289 LEU A C 1
ATOM 2281 O O . LEU A 1 289 ? 17.526 4.510 -14.363 1.00 94.31 289 LEU A O 1
ATOM 2285 N N . ARG A 1 290 ? 18.879 5.796 -15.606 1.00 94.31 290 ARG A N 1
ATOM 2286 C CA . ARG A 1 290 ? 19.985 4.818 -15.645 1.00 94.31 290 ARG A CA 1
ATOM 2287 C C . ARG A 1 290 ? 20.484 4.477 -14.246 1.00 94.31 290 ARG A C 1
ATOM 2289 O O . ARG A 1 290 ? 20.607 3.309 -13.892 1.00 94.31 290 ARG A O 1
ATOM 2296 N N . ARG A 1 291 ? 20.729 5.500 -13.423 1.00 93.75 291 ARG A N 1
ATOM 2297 C CA . ARG A 1 291 ? 21.136 5.298 -12.031 1.00 93.75 291 ARG A CA 1
ATOM 2298 C C . ARG A 1 291 ? 20.072 4.536 -11.239 1.00 93.75 291 ARG A C 1
ATOM 2300 O O . ARG A 1 291 ? 20.409 3.583 -10.545 1.00 93.75 291 ARG A O 1
ATOM 2307 N N . ALA A 1 292 ? 18.806 4.939 -11.349 1.00 93.44 292 ALA A N 1
ATOM 2308 C CA . ALA A 1 292 ? 17.701 4.273 -10.668 1.00 93.44 292 ALA A CA 1
ATOM 2309 C C . ALA A 1 292 ? 17.560 2.804 -11.100 1.00 93.44 292 ALA A C 1
ATOM 2311 O O . ALA A 1 292 ? 17.364 1.951 -10.242 1.00 93.44 292 ALA A O 1
ATOM 2312 N N . MET A 1 293 ? 17.712 2.510 -12.395 1.00 94.50 293 MET A N 1
ATOM 2313 C CA . MET A 1 293 ? 17.712 1.156 -12.953 1.00 94.50 293 MET A CA 1
ATOM 2314 C C . MET A 1 293 ? 18.811 0.300 -12.317 1.00 94.50 293 MET A C 1
ATOM 2316 O O . MET A 1 293 ? 18.521 -0.758 -11.765 1.00 94.50 293 MET A O 1
ATOM 2320 N N . ASN A 1 294 ? 20.053 0.792 -12.307 1.00 93.94 294 ASN A N 1
ATOM 2321 C CA . ASN A 1 294 ? 21.177 0.078 -11.699 1.00 93.94 294 ASN A CA 1
ATOM 2322 C C . ASN A 1 294 ? 20.933 -0.187 -10.207 1.00 93.94 294 ASN A C 1
ATOM 2324 O O . ASN A 1 294 ? 21.130 -1.301 -9.741 1.00 93.94 294 ASN A O 1
ATOM 2328 N N . GLU A 1 295 ? 20.439 0.806 -9.460 1.00 93.19 295 GLU A N 1
ATOM 2329 C CA . GLU A 1 295 ? 20.105 0.644 -8.039 1.00 93.19 295 GLU A CA 1
ATOM 2330 C C . GLU A 1 295 ? 18.947 -0.337 -7.781 1.00 93.19 295 GLU A C 1
ATOM 2332 O O . GLU A 1 295 ? 18.833 -0.854 -6.668 1.00 93.19 295 GLU A O 1
ATOM 2337 N N . LEU A 1 296 ? 18.036 -0.528 -8.739 1.00 93.88 296 LE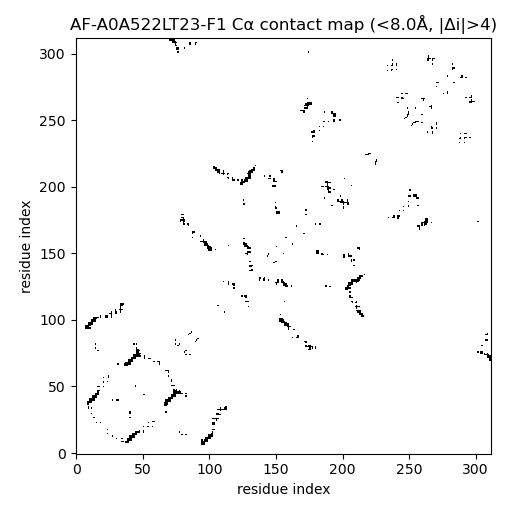U A N 1
ATOM 2338 C CA . LEU A 1 296 ? 16.914 -1.465 -8.626 1.00 93.88 296 LEU A CA 1
ATOM 2339 C C . LEU A 1 296 ? 17.327 -2.902 -8.955 1.00 93.88 296 LEU A C 1
ATOM 2341 O O . LEU A 1 296 ? 16.762 -3.822 -8.377 1.00 93.88 296 LEU A O 1
ATOM 2345 N N . LEU A 1 297 ? 18.308 -3.084 -9.841 1.00 94.56 297 LEU A N 1
ATOM 2346 C CA . LEU A 1 297 ? 18.845 -4.395 -10.214 1.00 94.56 297 LEU A CA 1
ATOM 2347 C C . LEU A 1 297 ? 19.815 -4.976 -9.177 1.00 94.56 297 LEU A C 1
ATOM 2349 O O . LEU A 1 297 ? 20.083 -6.173 -9.212 1.00 94.56 297 LEU A O 1
ATOM 2353 N N . LEU A 1 298 ? 20.323 -4.160 -8.246 1.00 93.44 298 LEU A N 1
ATOM 2354 C CA . LEU A 1 298 ? 21.128 -4.658 -7.131 1.00 93.44 298 LEU A CA 1
ATOM 2355 C C . LEU A 1 298 ? 20.305 -5.612 -6.261 1.00 93.44 298 LEU A C 1
ATOM 2357 O O . LEU A 1 298 ? 19.272 -5.229 -5.700 1.00 93.44 298 LEU A O 1
ATOM 2361 N N . GLU A 1 299 ? 20.802 -6.837 -6.112 1.00 87.81 299 GLU A N 1
ATOM 2362 C CA . GLU A 1 299 ? 20.243 -7.795 -5.170 1.00 87.81 299 GLU A CA 1
ATOM 2363 C C . GLU A 1 299 ? 20.382 -7.282 -3.736 1.00 87.81 299 GLU A C 1
ATOM 2365 O O . GLU A 1 299 ? 21.368 -6.646 -3.351 1.00 87.81 299 GLU A O 1
ATOM 2370 N N . LYS A 1 300 ? 19.351 -7.549 -2.941 1.00 92.00 300 LYS A N 1
ATOM 2371 C CA . LYS A 1 300 ? 19.304 -7.228 -1.519 1.00 92.00 300 LYS A CA 1
ATOM 2372 C C . LYS A 1 300 ? 18.945 -8.484 -0.757 1.00 92.00 300 LYS A C 1
ATOM 2374 O O . LYS A 1 300 ? 18.172 -9.302 -1.256 1.00 92.00 300 LYS A O 1
ATOM 2379 N N . ASP A 1 301 ? 19.471 -8.595 0.454 1.00 93.12 301 ASP A N 1
ATOM 2380 C CA . ASP A 1 301 ? 19.005 -9.626 1.363 1.00 93.12 301 ASP A CA 1
ATOM 2381 C C . ASP A 1 301 ? 17.597 -9.276 1.860 1.00 93.12 301 ASP A C 1
ATOM 2383 O O . ASP A 1 301 ? 17.337 -8.179 2.358 1.00 93.12 301 ASP A O 1
ATOM 2387 N N . TRP A 1 302 ? 16.689 -10.227 1.678 1.00 95.69 302 TRP A N 1
ATOM 2388 C CA . TRP A 1 302 ? 15.287 -10.152 2.070 1.00 95.69 302 TRP A CA 1
ATOM 2389 C C . TRP A 1 302 ? 14.921 -11.252 3.074 1.00 95.69 302 TRP A C 1
ATOM 2391 O O . TRP A 1 302 ? 13.740 -11.524 3.284 1.00 95.69 302 TRP A O 1
ATOM 2401 N N . SER A 1 303 ? 15.915 -11.918 3.665 1.00 94.25 303 SER A N 1
ATOM 2402 C CA . SER A 1 303 ? 15.749 -13.016 4.623 1.00 94.25 303 SER A CA 1
ATOM 2403 C C . SER A 1 303 ? 14.772 -12.668 5.754 1.00 94.25 303 SER A C 1
ATOM 2405 O O . SER A 1 303 ? 13.844 -13.440 6.018 1.00 94.25 303 SER A O 1
ATOM 2407 N N . ASP A 1 304 ? 14.884 -11.461 6.310 1.00 94.81 304 ASP A N 1
ATOM 2408 C CA . ASP A 1 304 ? 14.021 -10.946 7.380 1.00 94.81 304 ASP A CA 1
ATOM 2409 C C . ASP A 1 304 ? 12.538 -10.808 6.991 1.00 94.81 304 ASP A C 1
ATOM 2411 O O . ASP A 1 304 ? 11.679 -10.736 7.869 1.00 94.81 304 ASP A O 1
ATOM 2415 N N . ALA A 1 305 ? 12.188 -10.817 5.697 1.00 94.69 305 ALA A N 1
ATOM 2416 C CA . ALA A 1 305 ? 10.788 -10.802 5.253 1.00 94.69 305 ALA A CA 1
ATOM 2417 C C . ALA A 1 305 ? 10.018 -12.065 5.672 1.00 94.69 305 ALA A C 1
ATOM 2419 O O . ALA A 1 305 ? 8.789 -12.062 5.699 1.00 94.69 305 ALA A O 1
ATOM 2420 N N . LYS A 1 306 ? 10.731 -13.160 5.966 1.00 94.19 306 LYS A N 1
ATOM 2421 C CA . LYS A 1 306 ? 10.137 -14.429 6.409 1.00 94.19 306 LYS A CA 1
ATOM 2422 C C . LYS A 1 306 ? 9.801 -14.434 7.896 1.00 94.19 306 LYS A C 1
ATOM 2424 O O . LYS A 1 306 ? 9.056 -15.309 8.334 1.00 94.19 306 LYS A O 1
ATOM 2429 N N . LEU A 1 307 ? 10.359 -13.502 8.669 1.00 95.88 307 LEU A N 1
ATOM 2430 C CA . LEU A 1 307 ? 10.079 -13.410 10.093 1.00 95.88 307 LEU A CA 1
ATOM 2431 C C . LEU A 1 307 ? 8.622 -12.961 10.286 1.00 95.88 307 LEU A C 1
ATOM 2433 O O . LEU A 1 307 ? 8.204 -11.982 9.657 1.00 95.88 307 LEU A O 1
ATOM 2437 N N . PRO A 1 308 ? 7.835 -13.675 11.109 1.00 95.31 308 PRO A N 1
ATOM 2438 C CA . PRO A 1 308 ? 6.448 -13.312 11.347 1.00 95.31 308 PRO A CA 1
ATOM 2439 C C . PRO A 1 308 ? 6.360 -11.972 12.093 1.00 95.31 308 PRO A C 1
ATOM 2441 O O . PRO A 1 308 ? 7.287 -11.604 12.823 1.00 95.31 308 PRO A O 1
ATOM 2444 N N . PRO A 1 309 ? 5.244 -11.242 11.942 1.00 97.19 309 PRO A N 1
ATOM 2445 C CA . PRO A 1 309 ? 5.011 -10.037 12.713 1.00 97.19 309 PRO A CA 1
ATOM 2446 C C . PRO A 1 309 ? 4.775 -10.417 14.179 1.00 97.19 309 PRO A C 1
ATOM 2448 O O . PRO A 1 309 ? 4.183 -11.455 14.477 1.00 97.19 309 PRO A O 1
ATOM 2451 N N . VAL A 1 310 ? 5.229 -9.572 15.099 1.00 97.75 310 VAL A N 1
ATOM 2452 C CA . VAL A 1 310 ? 5.078 -9.786 16.544 1.00 97.75 310 VAL A CA 1
ATOM 2453 C C . VAL A 1 310 ? 4.050 -8.799 17.080 1.00 97.75 310 VAL A C 1
ATOM 2455 O O . VAL A 1 310 ? 4.248 -7.593 16.945 1.00 97.75 310 VAL A O 1
ATOM 2458 N N . LEU A 1 311 ? 2.970 -9.301 17.679 1.00 96.94 311 LEU A N 1
ATOM 2459 C CA . LEU A 1 311 ? 2.035 -8.481 18.453 1.00 96.94 311 LEU A CA 1
ATOM 2460 C C . LEU A 1 311 ? 2.705 -8.085 19.775 1.00 96.94 311 LEU A C 1
ATOM 2462 O O . LEU A 1 311 ? 3.268 -8.953 20.446 1.00 96.94 311 LEU A O 1
ATOM 2466 N N . LEU A 1 312 ? 2.675 -6.794 20.103 1.00 93.75 312 LEU A N 1
ATOM 2467 C CA . LEU A 1 312 ? 3.184 -6.241 21.361 1.00 93.75 312 LEU A CA 1
ATOM 2468 C C . LEU A 1 312 ? 2.073 -6.116 22.403 1.00 93.75 312 LEU A C 1
ATOM 2470 O O . LEU A 1 312 ? 0.954 -5.702 22.018 1.00 93.75 312 LEU A O 1
#

Mean predicted aligned error: 4.96 Å

Solvent-accessible surface area (backbone atoms only — not comparable to full-atom values): 16143 Å² total; per-residue (Å²): 139,78,82,71,70,97,75,73,39,36,34,41,36,31,47,33,59,80,66,51,71,69,44,37,50,49,17,52,53,22,45,63,64,18,48,61,78,70,20,39,33,43,38,39,25,30,42,28,69,70,58,35,58,52,48,47,70,69,46,59,71,61,45,71,43,91,48,42,50,65,44,43,31,39,31,73,44,65,36,73,17,45,51,52,40,46,36,61,68,74,60,65,81,79,36,53,37,37,33,39,26,37,31,58,35,29,44,38,57,57,17,51,55,41,37,50,56,41,41,69,77,35,75,78,32,46,27,34,13,37,32,54,74,57,67,93,58,14,68,61,50,30,51,43,37,76,74,63,28,49,55,38,64,58,36,25,34,37,31,28,72,47,48,48,48,32,46,76,62,58,46,50,57,25,38,76,38,81,52,42,49,58,49,54,31,51,44,41,14,16,74,67,33,31,77,83,32,66,89,36,25,59,66,20,24,35,74,17,84,79,6,34,41,44,61,81,82,83,52,87,84,39,68,69,49,47,54,47,47,55,53,47,54,57,49,49,42,38,36,51,54,52,48,52,30,52,43,42,40,36,69,72,68,30,42,52,59,57,70,51,41,72,27,38,28,54,35,47,51,50,37,40,71,76,36,49,68,62,46,46,61,74,30,63,87,37,70,62,38,46,52,32,49,56,66,41,56,51,84,72,92,59,72,53,67,72,56,74,69,42,80,109

pLDDT: mean 91.57, std 12.19, range [34.16, 98.5]

Foldseek 3Di:
DDDDDPPQAEEEEEEAEDDDLVLLVQQVVLCVLQDFFNYEYEYEHAQCVPVQVVNCVVCVVVCVPNRYHYWGWYANHRFVLLSVLLCLAPNPDLRFKYKAAYSQWRWDNNQVVLQVVLCVVQVQAQKEEEAEPDDPCRVVRLCCCVPPNWYDRHIMMGGSVSSVVCNVLVQGDATPQPCNRRLVRQCQLQVQFLVPRARHRCNHYGYRHPNYTDGDDQDPPDPVSVVVVVVVVLVVLLNVLVVQLSCCQCHVVVHGSSPQDNHQLVSSVVSCVVCVPVLCVVQVPPVSNVVSSVVSNDDDDPVSSPPRMDID

Radius of gyration: 19.21 Å; Cα contacts (8 Å, |Δi|>4): 575; chains: 1; bounding box: 50×44×55 Å

Secondary structure (DSSP, 8-state):
-----TT--EEEEEEESS--HHHHHHHHHHHHHHSPTT-EEEEEEES-HHHHHHHHHHHTTGGG-TTSEEEEEEESS--HHHHHHHIIIII----SEEEEEETT-EE-TTHHHHHHHHHHT-TT-SEEE----SSTTHHHHHHHHHHH----TTSEEEEHHHHHHHHHTT--PPBT-S-HHHHHHHHHHTTT-TTT----HHHHEEE-TT--EE-PPPPTT-HHHHHHHHHHHHHHHHHHHHHHHHHIIIIIS---GGGS-SBHHHHHHHHHHH-HHHHHHHHHT-HHHHHHHHHHHS----GGGGSPPEE-